Protein AF-0000000076073870 (afdb_homodimer)

pLDDT: mean 81.07, std 25.8, range [26.31, 98.75]

Foldseek 3Di:
DPPPPPPPPPPPCPDDPPPPPPVCPCPPPPPPPPQDDDDVCVVVVVLVVLLVVLCVVCVVVLVVQLVVVVVVVDDNVVSNVVSCVVCVVSSVVSSVVVVVVVVVVCVVCVPPDLSVQLVVQLSVCVVVPDDSVVSNVVSCVVCVVVVVVVVVVVVVVVVVVVVVVD/DDPDPPPPPPPPCPPCPVPPCPVCPCPPPPPPPDLDDDDVCVVVVVLVVLLVVLCVVCVVVLVVQLVVVVVVVDDSVVSNVVSCVVCVVSSVVSSVVVVVVVVVVCVVCVPPDLSVQLVVQLSVCVVVPDDSVVSNVVSCVVCVVVVVVVVVVVVVVVVVVVVVVD

Sequence (332 aa):
MCYRHINKWCPENDDLKKKREFEDEDIPSKKPRVNEIDIEGGEDMAFIKLAEFAREANADIWEEKVDKYMDGDMKEDHAMSKANRKLKDEDMDQFLSRYSSLIEYLLQLQNGKLHGKVMKMITELVNDGMDHEKAIKVAIRKYEPMLESFLDEAIDDETNIDGSESMCYRHINKWCPENDDLKKKREFEDEDIPSKKPRVNEIDIEGGEDMAFIKLAEFAREANADIWEEKVDKYMDGDMKEDHAMSKANRKLKDEDMDQFLSRYSSLIEYLLQLQNGKLHGKVMKMITELVNDGMDHEKAIKVAIRKYEPMLESFLDEAIDDETNIDGSES

Nearest PDB structures (foldseek):
  4mu6-assembly1_A  TM=1.984E-01  e=9.865E+00  Legionella pneumophila subsp. pneumophila str. Philadelphia 1

Secondary structure (DSSP, 8-state):
---------------------------------TT----TTHHHHHHHHHHHHHHHHTHHHHHHHHHHHHHTT--HHHHHHHHHHHHHHHHHHHHHHHHHHHHHHHHHHTT-HHHHHHHHHHHHHHHTT--HHHHHHHHHHHTHHHHHHHHHHHHHHHHHHHHHT-/---------------------------------TT----TTHHHHHHHHHHHHHHHHTHHHHHHHHHHHHHTT--HHHHHHHHHHHHHHHHHHHHHHHHHHHHHHHHHHTT-HHHHHHHHHHHHHHHTT--HHHHHHHHHHHTHHHHHHHHHHHHHHHHHHHHHT-

Radius of gyration: 27.95 Å; Cα contacts (8 Å, |Δi|>4): 249; chains: 2; bounding box: 54×142×58 Å

Structure (mmCIF, N/CA/C/O backbone):
data_AF-0000000076073870-model_v1
#
loop_
_entity.id
_entity.type
_entity.pdbx_description
1 polymer 'Uncharacterized protein'
#
loop_
_atom_site.group_PDB
_atom_site.id
_atom_site.type_symbol
_atom_site.label_atom_id
_atom_site.label_alt_id
_atom_site.label_comp_id
_atom_site.label_asym_id
_atom_site.label_entity_id
_atom_site.label_seq_id
_atom_site.pdbx_PDB_ins_code
_atom_site.Cartn_x
_atom_site.Cartn_y
_atom_site.Cartn_z
_atom_site.occupancy
_atom_site.B_iso_or_equiv
_atom_site.auth_seq_id
_atom_site.auth_comp_id
_atom_site.auth_asym_id
_atom_site.auth_atom_id
_atom_site.pdbx_PDB_model_num
ATOM 1 N N . MET A 1 1 ? 21.547 73.75 3.984 1 26.33 1 MET A N 1
ATOM 2 C CA . MET A 1 1 ? 20.641 73.25 5.039 1 26.33 1 MET A CA 1
ATOM 3 C C . MET A 1 1 ? 20.297 71.812 4.848 1 26.33 1 MET A C 1
ATOM 5 O O . MET A 1 1 ? 19.875 71.375 3.76 1 26.33 1 MET A O 1
ATOM 9 N N . CYS A 1 2 ? 20.953 70.875 5.621 1 27.98 2 CYS A N 1
ATOM 10 C CA . CYS A 1 2 ? 21.109 69.375 5.742 1 27.98 2 CYS A CA 1
ATOM 11 C C . CYS A 1 2 ? 19.75 68.75 5.98 1 27.98 2 CYS A C 1
ATOM 13 O O . CYS A 1 2 ? 19.094 69 6.984 1 27.98 2 CYS A O 1
ATOM 15 N N . TYR A 1 3 ? 18.906 68.5 4.922 1 28.98 3 TYR A N 1
ATOM 16 C CA . TYR A 1 3 ? 17.594 67.875 4.914 1 28.98 3 TYR A CA 1
ATOM 17 C C . TYR A 1 3 ? 17.625 66.562 5.59 1 28.98 3 TYR A C 1
ATOM 19 O O . TYR A 1 3 ? 18.438 65.688 5.23 1 28.98 3 TYR A O 1
ATOM 27 N N . ARG A 1 4 ? 17.312 66.438 6.879 1 26.31 4 ARG A N 1
ATOM 28 C CA . ARG A 1 4 ? 17.219 65.375 7.844 1 26.31 4 ARG A CA 1
ATOM 29 C C . ARG A 1 4 ? 16.391 64.188 7.277 1 26.31 4 ARG A C 1
ATOM 31 O O . ARG A 1 4 ? 15.297 64.375 6.77 1 26.31 4 ARG A O 1
ATOM 38 N N . HIS A 1 5 ? 17.016 63.219 6.688 1 28.34 5 HIS A N 1
ATOM 39 C CA . HIS A 1 5 ? 16.656 61.875 6.223 1 28.34 5 HIS A CA 1
ATOM 40 C C . HIS A 1 5 ? 15.766 61.156 7.23 1 28.34 5 HIS A C 1
ATOM 42 O O . HIS A 1 5 ? 16.25 60.688 8.273 1 28.34 5 HIS A O 1
ATOM 48 N N . ILE A 1 6 ? 14.547 61.625 7.492 1 28.12 6 ILE A N 1
ATOM 49 C CA . ILE A 1 6 ? 13.656 61.094 8.5 1 28.12 6 ILE A CA 1
ATOM 50 C C . ILE A 1 6 ? 13.484 59.594 8.273 1 28.12 6 ILE A C 1
ATOM 52 O O . ILE A 1 6 ? 13.148 59.156 7.172 1 28.12 6 ILE A O 1
ATOM 56 N N . ASN A 1 7 ? 14.18 58.688 9.008 1 26.69 7 ASN A N 1
ATOM 57 C CA . ASN A 1 7 ? 14.18 57.25 9.195 1 26.69 7 ASN A CA 1
ATOM 58 C C . ASN A 1 7 ? 12.766 56.719 9.445 1 26.69 7 ASN A C 1
ATOM 60 O O . ASN A 1 7 ? 12.211 56.906 10.531 1 26.69 7 ASN A O 1
ATOM 64 N N . LYS A 1 8 ? 11.734 56.969 8.625 1 27.06 8 LYS A N 1
ATOM 65 C CA . LYS A 1 8 ? 10.383 56.5 8.914 1 27.06 8 LYS A CA 1
ATOM 66 C C . LYS A 1 8 ? 10.359 55.031 9.219 1 27.06 8 LYS A C 1
ATOM 68 O O . LYS A 1 8 ? 10.867 54.219 8.43 1 27.06 8 LYS A O 1
ATOM 73 N N . TRP A 1 9 ? 10.273 54.562 10.477 1 26.7 9 TRP A N 1
ATOM 74 C CA . TRP A 1 9 ? 10.047 53.312 11.164 1 26.7 9 TRP A CA 1
ATOM 75 C C . TRP A 1 9 ? 8.883 52.531 10.539 1 26.7 9 TRP A C 1
ATOM 77 O O . TRP A 1 9 ? 7.738 53 10.586 1 26.7 9 TRP A O 1
ATOM 87 N N . CYS A 1 10 ? 8.961 52.125 9.359 1 29.69 10 CYS A N 1
ATOM 88 C CA . CYS A 1 10 ? 7.918 51.281 8.789 1 29.69 10 CYS A CA 1
ATOM 89 C C . CYS A 1 10 ? 7.535 50.156 9.75 1 29.69 10 CYS A C 1
ATOM 91 O O . CYS A 1 10 ? 8.375 49.312 10.117 1 29.69 10 CYS A O 1
ATOM 93 N N . PRO A 1 11 ? 6.562 50.406 10.625 1 28.94 11 PRO A N 1
ATOM 94 C CA . PRO A 1 11 ? 6.105 49.344 11.547 1 28.94 11 PRO A CA 1
ATOM 95 C C . PRO A 1 11 ? 5.832 48.031 10.844 1 28.94 11 PRO A C 1
ATOM 97 O O . PRO A 1 11 ? 5.406 48 9.68 1 28.94 11 PRO A O 1
ATOM 100 N N . GLU A 1 12 ? 6.684 47.031 10.945 1 30.38 12 GLU A N 1
ATOM 101 C CA . GLU A 1 12 ? 6.57 45.625 10.594 1 30.38 12 GLU A CA 1
ATOM 102 C C . GLU A 1 12 ? 5.207 45.062 11 1 30.38 12 GLU A C 1
ATOM 104 O O . GLU A 1 12 ? 4.805 45.156 12.156 1 30.38 12 GLU A O 1
ATOM 109 N N . ASN A 1 13 ? 4.105 45.219 10.219 1 29 13 ASN A N 1
ATOM 110 C CA . ASN A 1 13 ? 2.822 44.562 10.406 1 29 13 ASN A CA 1
ATOM 111 C C . ASN A 1 13 ? 3.004 43.094 10.734 1 29 13 ASN A C 1
ATOM 113 O O . ASN A 1 13 ? 3.406 42.312 9.875 1 29 13 ASN A O 1
ATOM 117 N N . ASP A 1 14 ? 3.447 42.688 11.859 1 28.73 14 ASP A N 1
ATOM 118 C CA . ASP A 1 14 ? 3.494 41.375 12.492 1 28.73 14 ASP A CA 1
ATOM 119 C C . ASP A 1 14 ? 2.146 40.688 12.383 1 28.73 14 ASP A C 1
ATOM 121 O O . ASP A 1 14 ? 1.559 40.281 13.391 1 28.73 14 ASP A O 1
ATOM 125 N N . ASP A 1 15 ? 1.188 41.219 11.68 1 27.36 15 ASP A N 1
ATOM 126 C CA . ASP A 1 15 ? -0.16 40.719 11.93 1 27.36 15 ASP A CA 1
ATOM 127 C C . ASP A 1 15 ? -0.174 39.188 11.992 1 27.36 15 ASP A C 1
ATOM 129 O O . ASP A 1 15 ? 0.881 38.562 12.078 1 27.36 15 ASP A O 1
ATOM 133 N N . LEU A 1 16 ? -1.267 38.469 11.188 1 30.67 16 LEU A N 1
ATOM 134 C CA . LEU A 1 16 ? -2.285 37.438 11.438 1 30.67 16 LEU A CA 1
ATOM 135 C C . LEU A 1 16 ? -1.715 36.031 11.258 1 30.67 16 LEU A C 1
ATOM 137 O O . LEU A 1 16 ? -1.766 35.469 10.164 1 30.67 16 LEU A O 1
ATOM 141 N N . LYS A 1 17 ? -0.522 35.875 11.453 1 30.09 17 LYS A N 1
ATOM 142 C CA . LYS A 1 17 ? -0.343 34.406 11.547 1 30.09 17 LYS A CA 1
ATOM 143 C C . LYS A 1 17 ? -1.313 33.812 12.555 1 30.09 17 LYS A C 1
ATOM 145 O O . LYS A 1 17 ? -1.025 33.75 13.75 1 30.09 17 LYS A O 1
ATOM 150 N N . LYS A 1 18 ? -2.564 33.938 12.414 1 34.38 18 LYS A N 1
ATOM 151 C CA . LYS A 1 18 ? -3.453 33.094 13.234 1 34.38 18 LYS A CA 1
ATOM 152 C C . LYS A 1 18 ? -3.053 31.625 13.172 1 34.38 18 LYS A C 1
ATOM 154 O O . LYS A 1 18 ? -3.08 31.016 12.102 1 34.38 18 LYS A O 1
ATOM 159 N N . LYS A 1 19 ? -2.23 31.266 14.039 1 33.53 19 LYS A N 1
ATOM 160 C CA . LYS A 1 19 ? -2.078 29.859 14.383 1 33.53 19 LYS A CA 1
ATOM 161 C C . LYS A 1 19 ? -3.434 29.156 14.461 1 33.53 19 LYS A C 1
ATOM 163 O O . LYS A 1 19 ? -4.301 29.562 15.242 1 33.53 19 LYS A O 1
ATOM 168 N N . ARG A 1 20 ? -4.02 28.703 13.492 1 33.56 20 ARG A N 1
ATOM 169 C CA . ARG A 1 20 ? -5.121 27.75 13.586 1 33.56 20 ARG A CA 1
ATOM 170 C C . ARG A 1 20 ? -4.883 26.75 14.719 1 33.56 20 ARG A C 1
ATOM 172 O O . ARG A 1 20 ? -4.027 25.875 14.617 1 33.56 20 ARG A O 1
ATOM 179 N N . GLU A 1 21 ? -4.84 27.25 15.961 1 33.22 21 GLU A N 1
ATOM 180 C CA . GLU A 1 21 ? -5.109 26.281 17.016 1 33.22 21 GLU A CA 1
ATOM 181 C C . GLU A 1 21 ? -6.262 25.359 16.641 1 33.22 21 GLU A C 1
ATOM 183 O O . GLU A 1 21 ? -7.418 25.781 16.594 1 33.22 21 GLU A O 1
ATOM 188 N N . PHE A 1 22 ? -6.184 24.578 15.648 1 36.53 22 PHE A N 1
ATOM 189 C CA . PHE A 1 22 ? -7.102 23.438 15.695 1 36.53 22 PHE A CA 1
ATOM 190 C C . PHE A 1 22 ? -7.379 23.016 17.125 1 36.53 22 PHE A C 1
ATOM 192 O O . PHE A 1 22 ? -6.449 22.703 17.875 1 36.53 22 PHE A O 1
ATOM 199 N N . GLU A 1 23 ? -8.109 23.766 17.859 1 35.25 23 GLU A N 1
ATOM 200 C CA . GLU A 1 23 ? -8.594 23.172 19.109 1 35.25 23 GLU A CA 1
ATOM 201 C C . GLU A 1 23 ? -8.625 21.656 19 1 35.25 23 GLU A C 1
ATOM 203 O O . GLU A 1 23 ? -9.344 21.094 18.172 1 35.25 23 GLU A O 1
ATOM 208 N N . ASP A 1 24 ? -7.531 20.969 19.125 1 38.97 24 ASP A N 1
ATOM 209 C CA . ASP A 1 24 ? -7.461 19.562 19.484 1 38.97 24 ASP A CA 1
ATOM 210 C C . ASP A 1 24 ? -8.617 19.172 20.406 1 38.97 24 ASP A C 1
ATOM 212 O O . ASP A 1 24 ? -8.562 19.406 21.609 1 38.97 24 ASP A O 1
ATOM 216 N N . GLU A 1 25 ? -9.805 19.609 20.156 1 37.75 25 GLU A N 1
ATOM 217 C CA . GLU A 1 25 ? -10.648 18.766 21 1 37.75 25 GLU A CA 1
ATOM 218 C C . GLU A 1 25 ? -10 17.422 21.266 1 37.75 25 GLU A C 1
ATOM 220 O O . GLU A 1 25 ? -9.523 16.75 20.328 1 37.75 25 GLU A O 1
ATOM 225 N N . ASP A 1 26 ? -9.359 17.219 22.359 1 37.03 26 ASP A N 1
ATOM 226 C CA . ASP A 1 26 ? -8.836 15.961 22.891 1 37.03 26 ASP A CA 1
ATOM 227 C C . ASP A 1 26 ? -9.617 14.773 22.344 1 37.03 26 ASP A C 1
ATOM 229 O O . ASP A 1 26 ? -10.68 14.422 22.875 1 37.03 26 ASP A O 1
ATOM 233 N N . ILE A 1 27 ? -9.953 14.734 21.188 1 39.5 27 ILE A N 1
ATOM 234 C CA . ILE A 1 27 ? -10.344 13.359 20.922 1 39.5 27 ILE A CA 1
ATOM 235 C C . ILE A 1 27 ? -9.391 12.398 21.625 1 39.5 27 ILE A C 1
ATOM 237 O O . ILE A 1 27 ? -8.18 12.422 21.375 1 39.5 27 ILE A O 1
ATOM 241 N N . PRO A 1 28 ? -9.742 12.047 22.797 1 40.31 28 PRO A N 1
ATOM 242 C CA . PRO A 1 28 ? -8.852 11.133 23.516 1 40.31 28 PRO A CA 1
ATOM 243 C C . PRO A 1 28 ? -8.125 10.164 22.578 1 40.31 28 PRO A C 1
ATOM 245 O O . PRO A 1 28 ? -8.711 9.664 21.609 1 40.31 28 PRO A O 1
ATOM 248 N N . SER A 1 29 ? -6.879 10.438 22.281 1 41.94 29 SER A N 1
ATOM 249 C CA . SER A 1 29 ? -6.188 9.273 21.75 1 41.94 29 SER A CA 1
ATOM 250 C C . SER A 1 29 ? -6.766 7.98 22.312 1 41.94 29 SER A C 1
ATOM 252 O O . SER A 1 29 ? -6.98 7.867 23.516 1 41.94 29 SER A O 1
ATOM 254 N N . LYS A 1 30 ? -7.625 7.359 21.625 1 46.16 30 LYS A N 1
ATOM 255 C CA . LYS A 1 30 ? -8.109 6.105 22.203 1 46.16 30 LYS A CA 1
ATOM 256 C C . LYS A 1 30 ? -7 5.379 22.953 1 46.16 30 LYS A C 1
ATOM 258 O O . LYS A 1 30 ? -5.918 5.148 22.422 1 46.16 30 LYS A O 1
ATOM 263 N N . LYS A 1 31 ? -6.973 5.535 24.281 1 50.5 31 LYS A N 1
ATOM 264 C CA . LYS A 1 31 ? -6.094 4.648 25.047 1 50.5 31 LYS A CA 1
ATOM 265 C C . LYS A 1 31 ? -6.078 3.246 24.438 1 50.5 31 LYS A C 1
ATOM 267 O O . LYS A 1 31 ? -7.133 2.693 24.109 1 50.5 31 LYS A O 1
ATOM 272 N N . PRO A 1 32 ? -4.879 2.955 23.906 1 51.5 32 PRO A N 1
ATOM 273 C CA . PRO A 1 32 ? -4.84 1.592 23.375 1 51.5 32 PRO A CA 1
ATOM 274 C C . PRO A 1 32 ? -5.559 0.586 24.266 1 51.5 32 PRO A C 1
ATOM 276 O O . PRO A 1 32 ? -5.445 0.654 25.5 1 51.5 32 PRO A O 1
ATOM 279 N N . ARG A 1 33 ? -6.738 0.102 23.797 1 51.25 33 ARG A N 1
ATOM 280 C CA . ARG A 1 33 ? -7.305 -1.021 24.531 1 51.25 33 ARG A CA 1
ATOM 281 C C . ARG A 1 33 ? -6.227 -2.027 24.922 1 51.25 33 ARG A C 1
ATOM 283 O O . ARG A 1 33 ? -5.195 -2.123 24.25 1 51.25 33 ARG A O 1
ATOM 290 N N . VAL A 1 34 ? -6.473 -2.631 25.984 1 53.34 34 VAL A N 1
ATOM 291 C CA . VAL A 1 34 ? -5.66 -3.729 26.5 1 53.34 34 VAL A CA 1
ATOM 292 C C . VAL A 1 34 ? -5.48 -4.789 25.406 1 53.34 34 VAL A C 1
ATOM 294 O O . VAL A 1 34 ? -6.461 -5.297 24.859 1 53.34 34 VAL A O 1
ATOM 297 N N . ASN A 1 35 ? -4.406 -4.594 24.422 1 67.81 35 ASN A N 1
ATOM 298 C CA . ASN A 1 35 ? -3.967 -5.637 23.5 1 67.81 35 ASN A CA 1
ATOM 299 C C . ASN A 1 35 ? -3.775 -5.09 22.094 1 67.81 35 ASN A C 1
ATOM 301 O O . ASN A 1 35 ? -3.654 -5.855 21.141 1 67.81 35 ASN A O 1
ATOM 305 N N . GLU A 1 36 ? -3.852 -3.766 22.172 1 83.06 36 GLU A N 1
ATOM 306 C CA . GLU A 1 36 ? -3.598 -3.174 20.875 1 83.06 36 GLU A CA 1
ATOM 307 C C . GLU A 1 36 ? -2.137 -2.754 20.734 1 83.06 36 GLU A C 1
ATOM 309 O O . GLU A 1 36 ? -1.503 -2.354 21.703 1 83.06 36 GLU A O 1
ATOM 314 N N . ILE A 1 37 ? -1.569 -3.014 19.625 1 90.31 37 ILE A N 1
ATOM 315 C CA . ILE A 1 37 ? -0.189 -2.652 19.312 1 90.31 37 ILE A CA 1
ATOM 316 C C . ILE A 1 37 ? -0.089 -1.145 19.094 1 90.31 37 ILE A C 1
ATOM 318 O O . ILE A 1 37 ? -0.83 -0.582 18.281 1 90.31 37 ILE A O 1
ATOM 322 N N . ASP A 1 38 ? 0.688 -0.528 19.969 1 90.06 38 ASP A N 1
ATOM 323 C CA . ASP A 1 38 ? 0.897 0.909 19.828 1 90.06 38 ASP A CA 1
ATOM 324 C C . ASP A 1 38 ? 2.328 1.212 19.375 1 90.06 38 ASP A C 1
ATOM 326 O O . ASP A 1 38 ? 3.283 0.875 20.078 1 90.06 38 ASP A O 1
ATOM 330 N N . ILE A 1 39 ? 2.418 1.802 18.234 1 92.81 39 ILE A N 1
ATOM 331 C CA . ILE A 1 39 ? 3.719 2.223 17.719 1 92.81 39 ILE A CA 1
ATOM 332 C C . ILE A 1 39 ? 3.883 3.729 17.906 1 92.81 39 ILE A C 1
ATOM 334 O O . ILE A 1 39 ? 3.176 4.52 17.281 1 92.81 39 ILE A O 1
ATOM 338 N N . GLU A 1 40 ? 4.824 4.047 18.766 1 92.81 40 GLU A N 1
ATOM 339 C CA . GLU A 1 40 ? 5.066 5.465 19.031 1 92.81 40 GLU A CA 1
ATOM 340 C C . GLU A 1 40 ? 5.402 6.211 17.734 1 92.81 40 GLU A C 1
ATOM 342 O O . GLU A 1 40 ? 6.301 5.805 17 1 92.81 40 GLU A O 1
ATOM 347 N N . GLY A 1 41 ? 4.641 7.242 17.469 1 95.19 41 GLY A N 1
ATOM 348 C CA . GLY A 1 41 ? 4.867 8.031 16.266 1 95.19 41 GLY A CA 1
ATOM 349 C C . GLY A 1 41 ? 4.48 7.309 14.992 1 95.19 41 GLY A C 1
ATOM 350 O O . GLY A 1 41 ? 4.91 7.688 13.898 1 95.19 41 GLY A O 1
ATOM 351 N N . GLY A 1 42 ? 3.725 6.238 15.203 1 96.69 42 GLY A N 1
ATOM 352 C CA . GLY A 1 42 ? 3.371 5.391 14.07 1 96.69 42 GLY A CA 1
ATOM 353 C C . GLY A 1 42 ? 2.645 6.137 12.969 1 96.69 42 GLY A C 1
ATOM 354 O O . GLY A 1 42 ? 2.992 6.008 11.797 1 96.69 42 GLY A O 1
ATOM 355 N N . GLU A 1 43 ? 1.741 6.957 13.312 1 97.56 43 GLU A N 1
ATOM 356 C CA . GLU A 1 43 ? 0.954 7.691 12.328 1 97.56 43 GLU A CA 1
ATOM 357 C C . GLU A 1 43 ? 1.838 8.617 11.492 1 97.56 43 GLU A C 1
ATOM 359 O O . GLU A 1 43 ? 1.745 8.625 10.258 1 97.56 43 GLU A O 1
ATOM 364 N N . ASP A 1 44 ? 2.734 9.336 12.188 1 96.31 44 ASP A N 1
ATOM 365 C CA . ASP A 1 44 ? 3.646 10.234 11.484 1 96.31 44 ASP A CA 1
ATOM 366 C C . ASP A 1 44 ? 4.547 9.461 10.523 1 96.31 44 ASP A C 1
ATOM 368 O O . ASP A 1 44 ? 4.758 9.875 9.383 1 96.31 44 ASP A O 1
ATOM 372 N N . MET A 1 45 ? 5.059 8.328 11.016 1 95.88 45 MET A N 1
ATOM 373 C CA . MET A 1 45 ? 5.93 7.492 10.188 1 95.88 45 MET A CA 1
ATOM 374 C C . MET A 1 45 ? 5.203 7.031 8.93 1 95.88 45 MET A C 1
ATOM 376 O O . MET A 1 45 ? 5.766 7.07 7.836 1 95.88 45 MET A O 1
ATOM 380 N N . ALA A 1 46 ? 3.959 6.645 9.094 1 97.94 46 ALA A N 1
ATOM 381 C CA . ALA A 1 46 ? 3.166 6.16 7.965 1 97.94 46 ALA A CA 1
ATOM 382 C C . ALA A 1 46 ? 2.924 7.27 6.945 1 97.94 46 ALA A C 1
ATOM 384 O O . ALA A 1 46 ? 3.152 7.086 5.75 1 97.94 46 ALA A O 1
ATOM 385 N N . PHE A 1 47 ? 2.518 8.445 7.41 1 98.25 47 PHE A N 1
ATOM 386 C CA . PHE A 1 47 ? 2.18 9.531 6.5 1 98.25 47 PHE A CA 1
ATOM 387 C C . PHE A 1 47 ? 3.434 10.094 5.836 1 98.25 47 PHE A C 1
ATOM 389 O O . PHE A 1 47 ? 3.408 10.461 4.66 1 98.25 47 PHE A O 1
ATOM 396 N N . ILE A 1 48 ? 4.52 10.156 6.531 1 96.56 48 ILE A N 1
ATOM 397 C CA . ILE A 1 48 ? 5.77 10.633 5.949 1 96.56 48 ILE A CA 1
ATOM 398 C C . ILE A 1 48 ? 6.219 9.672 4.848 1 96.56 48 ILE A C 1
ATOM 400 O O . ILE A 1 48 ? 6.629 10.109 3.766 1 96.56 48 ILE A O 1
ATOM 404 N N . LYS A 1 49 ? 6.141 8.414 5.125 1 96.81 49 LYS A N 1
ATOM 405 C CA . LYS A 1 49 ? 6.516 7.418 4.125 1 96.81 49 LYS A CA 1
ATOM 406 C C . LYS A 1 49 ? 5.629 7.527 2.885 1 96.81 49 LYS A C 1
ATOM 408 O O . LYS A 1 49 ? 6.117 7.438 1.757 1 96.81 49 LYS A O 1
ATOM 413 N N . LEU A 1 50 ? 4.312 7.691 3.086 1 97.94 50 LEU A N 1
ATOM 414 C CA . LEU A 1 50 ? 3.393 7.875 1.97 1 97.94 50 LEU A CA 1
ATOM 415 C C . LEU A 1 50 ? 3.748 9.125 1.175 1 97.94 50 LEU A C 1
ATOM 417 O O . LEU A 1 50 ? 3.678 9.125 -0.056 1 97.94 50 LEU A O 1
ATOM 421 N N . ALA A 1 51 ? 4.141 10.141 1.871 1 97.38 51 ALA A N 1
ATOM 422 C CA . ALA A 1 51 ? 4.539 11.391 1.223 1 97.38 51 ALA A CA 1
ATOM 423 C C . ALA A 1 51 ? 5.816 11.203 0.407 1 97.38 51 ALA A C 1
ATOM 425 O O . ALA A 1 51 ? 5.93 11.719 -0.706 1 97.38 51 ALA A O 1
ATOM 426 N N . GLU A 1 52 ? 6.742 10.5 0.956 1 96.62 52 GLU A N 1
ATOM 427 C CA . GLU A 1 52 ? 7.984 10.203 0.245 1 96.62 52 GLU A CA 1
ATOM 428 C C . GLU A 1 52 ? 7.715 9.438 -1.045 1 96.62 52 GLU A C 1
ATOM 430 O O . GLU A 1 52 ? 8.273 9.758 -2.096 1 96.62 52 GLU A O 1
ATOM 435 N N . PHE A 1 53 ? 6.828 8.477 -0.951 1 96.56 53 PHE A N 1
ATOM 436 C CA . PHE A 1 53 ? 6.48 7.699 -2.135 1 96.56 53 PHE A CA 1
ATOM 437 C C . PHE A 1 53 ? 5.781 8.57 -3.17 1 96.56 53 PHE A C 1
ATOM 439 O O . PHE A 1 53 ? 5.949 8.375 -4.375 1 96.56 53 PHE A O 1
ATOM 446 N N . ALA A 1 54 ? 4.984 9.453 -2.709 1 97.44 54 ALA A N 1
ATOM 447 C CA . ALA A 1 54 ? 4.289 10.375 -3.605 1 97.44 54 ALA A CA 1
ATOM 448 C C . ALA A 1 54 ? 5.281 11.227 -4.395 1 97.44 54 ALA A C 1
ATOM 450 O O . ALA A 1 54 ? 5.137 11.391 -5.605 1 97.44 54 ALA A O 1
ATOM 451 N N . ARG A 1 55 ? 6.285 11.656 -3.748 1 96.31 55 ARG A N 1
ATOM 452 C CA . ARG A 1 55 ? 7.312 12.469 -4.398 1 96.31 55 ARG A CA 1
ATOM 453 C C . ARG A 1 55 ? 8.141 11.625 -5.363 1 96.31 55 ARG A C 1
ATOM 455 O O . ARG A 1 55 ? 8.5 12.086 -6.445 1 96.31 55 ARG A O 1
ATOM 462 N N . GLU A 1 56 ? 8.438 10.438 -4.922 1 96.12 56 GLU A N 1
ATOM 463 C CA . GLU A 1 56 ? 9.195 9.523 -5.77 1 96.12 56 GLU A CA 1
ATOM 464 C C . GLU A 1 56 ? 8.477 9.273 -7.094 1 96.12 56 GLU A C 1
ATOM 466 O O . GLU A 1 56 ? 9.117 9.102 -8.133 1 96.12 56 GLU A O 1
ATOM 471 N N . ALA A 1 57 ? 7.199 9.242 -7.051 1 96.5 57 ALA A N 1
ATOM 472 C CA . ALA A 1 57 ? 6.406 9 -8.25 1 96.5 57 ALA A CA 1
ATOM 473 C C . ALA A 1 57 ? 6.59 10.117 -9.266 1 96.5 57 ALA A C 1
ATOM 475 O O . ALA A 1 57 ? 6.387 9.914 -10.469 1 96.5 57 ALA A O 1
ATOM 476 N N . ASN A 1 58 ? 6.938 11.281 -8.812 1 97.06 58 ASN A N 1
ATOM 477 C CA . ASN A 1 58 ? 7.105 12.438 -9.68 1 97.06 58 ASN A CA 1
ATOM 478 C C . ASN A 1 58 ? 8.578 12.836 -9.812 1 97.06 58 ASN A C 1
ATOM 480 O O . ASN A 1 58 ? 8.883 13.945 -10.242 1 97.06 58 ASN A O 1
ATOM 484 N N . ALA A 1 59 ? 9.469 11.953 -9.414 1 96.25 59 ALA A N 1
ATOM 485 C CA . ALA A 1 59 ? 10.891 12.258 -9.305 1 96.25 59 ALA A CA 1
ATOM 486 C C . ALA A 1 59 ? 11.469 12.656 -10.664 1 96.25 59 ALA A C 1
ATOM 488 O O . ALA A 1 59 ? 12.266 13.594 -10.75 1 96.25 59 ALA A O 1
ATOM 489 N N . ASP A 1 60 ? 11.062 11.914 -11.742 1 96.81 60 ASP A N 1
ATOM 490 C CA . ASP A 1 60 ? 11.602 12.203 -13.07 1 96.81 60 ASP A CA 1
ATOM 491 C C . ASP A 1 60 ? 11.227 13.609 -13.516 1 96.81 60 ASP A C 1
ATOM 493 O O . ASP A 1 60 ? 12.07 14.352 -14.023 1 96.81 60 ASP A O 1
ATOM 497 N N . ILE A 1 61 ? 9.992 13.922 -13.367 1 97.56 61 ILE A N 1
ATOM 498 C CA . ILE A 1 61 ? 9.516 15.25 -13.75 1 97.56 61 ILE A CA 1
ATOM 499 C C . ILE A 1 61 ? 10.219 16.312 -12.914 1 97.56 61 ILE A C 1
ATOM 501 O O . ILE A 1 61 ? 10.602 17.359 -13.438 1 97.56 61 ILE A O 1
ATOM 505 N N . TRP A 1 62 ? 10.398 16.078 -11.641 1 96.81 62 TRP A N 1
ATOM 506 C CA . TRP A 1 62 ? 11.078 17 -10.734 1 96.81 62 TRP A CA 1
ATOM 507 C C . TRP A 1 62 ? 12.516 17.234 -11.172 1 96.81 62 TRP A C 1
ATOM 509 O O . TRP A 1 62 ? 12.969 18.391 -11.242 1 96.81 62 TRP A O 1
ATOM 519 N N . GLU A 1 63 ? 13.242 16.188 -11.492 1 96.56 63 GLU A N 1
ATOM 520 C CA . GLU A 1 63 ? 14.633 16.281 -11.945 1 96.56 63 GLU A CA 1
ATOM 521 C C . GLU A 1 63 ? 14.742 17.094 -13.234 1 96.56 63 GLU A C 1
ATOM 523 O O . GLU A 1 63 ? 15.648 17.906 -13.383 1 96.56 63 GLU A O 1
ATOM 528 N N . GLU A 1 64 ? 13.859 16.812 -14.148 1 97.44 64 GLU A N 1
ATOM 529 C CA . GLU A 1 64 ? 13.844 17.547 -15.406 1 97.44 64 GLU A CA 1
ATOM 530 C C . GLU A 1 64 ? 13.664 19.047 -15.156 1 97.44 64 GLU A C 1
ATOM 532 O O . GLU A 1 64 ? 14.328 19.875 -15.797 1 97.44 64 GLU A O 1
ATOM 537 N N . LYS A 1 65 ? 12.797 19.359 -14.266 1 97 65 LYS A N 1
ATOM 538 C CA . LYS A 1 65 ? 12.547 20.766 -13.945 1 97 65 LYS A CA 1
ATOM 539 C C . LYS A 1 65 ? 13.766 21.406 -13.281 1 97 65 LYS A C 1
ATOM 541 O O . LYS A 1 65 ? 14.109 22.547 -13.57 1 97 65 LYS A O 1
ATOM 546 N N . VAL A 1 66 ? 14.344 20.688 -12.367 1 96 66 VAL A N 1
ATOM 547 C CA . VAL A 1 66 ? 15.547 21.188 -11.703 1 96 66 VAL A CA 1
ATOM 548 C C . VAL A 1 66 ? 16.625 21.484 -12.734 1 96 66 VAL A C 1
ATOM 550 O O . VAL A 1 66 ? 17.234 22.562 -12.734 1 96 66 VAL A O 1
ATOM 553 N N . ASP A 1 67 ? 16.875 20.547 -13.609 1 96.94 67 ASP A N 1
ATOM 554 C CA . ASP A 1 67 ? 17.875 20.688 -14.664 1 96.94 67 ASP A CA 1
ATOM 555 C C . ASP A 1 67 ? 17.578 21.906 -15.539 1 96.94 67 ASP A C 1
ATOM 557 O O . ASP A 1 67 ? 18.469 22.688 -15.852 1 96.94 67 ASP A O 1
ATOM 561 N N . LYS A 1 68 ? 16.344 21.969 -15.953 1 97.31 68 LYS A N 1
ATOM 562 C CA . LYS A 1 68 ? 15.93 23.078 -16.797 1 97.31 68 LYS A CA 1
ATOM 563 C C . LYS A 1 68 ? 16.219 24.422 -16.109 1 97.31 68 LYS A C 1
ATOM 565 O O . LYS A 1 68 ? 16.688 25.359 -16.766 1 97.31 68 LYS A O 1
ATOM 570 N N . TYR A 1 69 ? 15.953 24.562 -14.828 1 96.19 69 TYR A N 1
ATOM 571 C CA . TYR A 1 69 ? 16.172 25.797 -14.086 1 96.19 69 TYR A CA 1
ATOM 572 C C . TYR A 1 69 ? 17.656 26.078 -13.898 1 96.19 69 TYR A C 1
ATOM 574 O O . TYR A 1 69 ? 18.094 27.219 -13.977 1 96.19 69 TYR A O 1
ATOM 582 N N . MET A 1 70 ? 18.391 25.094 -13.734 1 96.25 70 MET A N 1
ATOM 583 C CA . MET A 1 70 ? 19.828 25.234 -13.578 1 96.25 70 MET A CA 1
ATOM 584 C C . MET A 1 70 ? 20.484 25.641 -14.898 1 96.25 70 MET A C 1
ATOM 586 O O . MET A 1 70 ? 21.422 26.438 -14.906 1 96.25 70 MET A O 1
ATOM 590 N N . ASP A 1 71 ? 20 25.172 -15.914 1 94.25 71 ASP A N 1
ATOM 591 C CA . ASP A 1 71 ? 20.484 25.547 -17.25 1 94.25 71 ASP A CA 1
ATOM 592 C C . ASP A 1 71 ? 20.219 27.031 -17.516 1 94.25 71 ASP A C 1
ATOM 594 O O . ASP A 1 71 ? 20.891 27.641 -18.344 1 94.25 71 ASP A O 1
ATOM 598 N N . GLY A 1 72 ? 19.25 27.547 -16.844 1 93.56 72 GLY A N 1
ATOM 599 C CA . GLY A 1 72 ? 18.922 28.969 -16.953 1 93.56 72 GLY A CA 1
ATOM 600 C C . GLY A 1 72 ? 19.656 29.812 -15.938 1 93.56 72 GLY A C 1
ATOM 601 O O . GLY A 1 72 ? 19.156 30.875 -15.539 1 93.56 72 GLY A O 1
ATOM 602 N N . ASP A 1 73 ? 20.703 29.328 -15.203 1 92.44 73 ASP A N 1
ATOM 603 C CA . ASP A 1 73 ? 21.641 30.016 -14.312 1 92.44 73 ASP A CA 1
ATOM 604 C C . ASP A 1 73 ? 21.062 30.141 -12.906 1 92.44 73 ASP A C 1
ATOM 606 O O . ASP A 1 73 ? 21.375 31.094 -12.18 1 92.44 73 ASP A O 1
ATOM 610 N N . MET A 1 74 ? 20.125 29.312 -12.609 1 94.12 74 MET A N 1
ATOM 611 C CA . MET A 1 74 ? 19.609 29.297 -11.242 1 94.12 74 MET A CA 1
ATOM 612 C C . MET A 1 74 ? 20.484 28.422 -10.344 1 94.12 74 MET A C 1
ATOM 614 O O . MET A 1 74 ? 20.938 27.359 -10.766 1 94.12 74 MET A O 1
ATOM 618 N N . LYS A 1 75 ? 20.75 28.969 -9.148 1 95 75 LYS A N 1
ATOM 619 C CA . LYS A 1 75 ? 21.5 28.156 -8.18 1 95 75 LYS A CA 1
ATOM 620 C C . LYS A 1 75 ? 20.734 26.891 -7.816 1 95 75 LYS A C 1
ATOM 622 O O . LYS A 1 75 ? 19.5 26.875 -7.828 1 95 75 LYS A O 1
ATOM 627 N N . GLU A 1 76 ? 21.375 25.828 -7.473 1 92.44 76 GLU A N 1
ATOM 628 C CA . GLU A 1 76 ? 20.797 24.5 -7.234 1 92.44 76 GLU A CA 1
ATOM 629 C C . GLU A 1 76 ? 19.703 24.562 -6.18 1 92.44 76 GLU A C 1
ATOM 631 O O . GLU A 1 76 ? 18.594 24.047 -6.391 1 92.44 76 GLU A O 1
ATOM 636 N N . ASP A 1 77 ? 19.984 25.234 -5.078 1 91.06 77 ASP A N 1
ATOM 637 C CA . ASP A 1 77 ? 19.016 25.312 -3.979 1 91.06 77 ASP A CA 1
ATOM 638 C C . ASP A 1 77 ? 17.734 26.016 -4.414 1 91.06 77 ASP A C 1
ATOM 640 O O . ASP A 1 77 ? 16.641 25.609 -4.027 1 91.06 77 ASP A O 1
ATOM 644 N N . HIS A 1 78 ? 17.891 27.031 -5.211 1 94.69 78 HIS A N 1
ATOM 645 C CA . HIS A 1 78 ? 16.734 27.766 -5.711 1 94.69 78 HIS A CA 1
ATOM 646 C C . HIS A 1 78 ? 15.977 26.969 -6.762 1 94.69 78 HIS A C 1
ATOM 648 O O . HIS A 1 78 ? 14.75 27 -6.809 1 94.69 78 HIS A O 1
ATOM 654 N N . ALA A 1 79 ? 16.734 26.25 -7.637 1 95.81 79 ALA A N 1
ATOM 655 C CA . ALA A 1 79 ? 16.125 25.406 -8.664 1 95.81 79 ALA A CA 1
ATOM 656 C C . ALA A 1 79 ? 15.281 24.312 -8.031 1 95.81 79 ALA A C 1
ATOM 658 O O . ALA A 1 79 ? 14.148 24.078 -8.461 1 95.81 79 ALA A O 1
ATOM 659 N N . MET A 1 80 ? 15.781 23.688 -6.961 1 94.44 80 MET A N 1
ATOM 660 C CA . MET A 1 80 ? 15.07 22.625 -6.25 1 94.44 80 MET A CA 1
ATOM 661 C C . MET A 1 80 ? 13.812 23.172 -5.586 1 94.44 80 MET A C 1
ATOM 663 O O . MET A 1 80 ? 12.742 22.562 -5.68 1 94.44 80 MET A O 1
ATOM 667 N N . SER A 1 81 ? 13.961 24.297 -4.969 1 94.19 81 SER A N 1
ATOM 668 C CA . SER A 1 81 ? 12.828 24.906 -4.285 1 94.19 81 SER A CA 1
ATOM 669 C C . SER A 1 81 ? 11.719 25.266 -5.27 1 94.19 81 SER A C 1
ATOM 671 O O . SER A 1 81 ? 10.539 25.047 -4.984 1 94.19 81 SER A O 1
ATOM 673 N N . LYS A 1 82 ? 12.102 25.797 -6.41 1 95.19 82 LYS A N 1
ATOM 674 C CA . LYS A 1 82 ? 11.133 26.156 -7.434 1 95.19 82 LYS A CA 1
ATOM 675 C C . LYS A 1 82 ? 10.445 24.922 -8.008 1 95.19 82 LYS A C 1
ATOM 677 O O . LYS A 1 82 ? 9.234 24.922 -8.227 1 95.19 82 LYS A O 1
ATOM 682 N N . ALA A 1 83 ? 11.219 23.891 -8.25 1 96.56 83 ALA A N 1
ATOM 683 C CA . ALA A 1 83 ? 10.648 22.625 -8.742 1 96.56 83 ALA A CA 1
ATOM 684 C C . ALA A 1 83 ? 9.664 22.047 -7.734 1 96.56 83 ALA A C 1
ATOM 686 O O . ALA A 1 83 ? 8.586 21.578 -8.117 1 96.56 83 ALA A O 1
ATOM 687 N N . ASN A 1 84 ? 10.031 22.094 -6.449 1 95.62 84 ASN A N 1
ATOM 688 C CA . ASN A 1 84 ? 9.148 21.609 -5.391 1 95.62 84 ASN A CA 1
ATOM 689 C C . ASN A 1 84 ? 7.816 22.344 -5.383 1 95.62 84 ASN A C 1
ATOM 691 O O . ASN A 1 84 ? 6.758 21.734 -5.285 1 95.62 84 ASN A O 1
ATOM 695 N N . ARG A 1 85 ? 7.91 23.641 -5.52 1 95.12 85 ARG A N 1
ATOM 696 C CA . ARG A 1 85 ? 6.703 24.453 -5.52 1 95.12 85 ARG A CA 1
ATOM 697 C C . ARG A 1 85 ? 5.82 24.141 -6.719 1 95.12 85 ARG A C 1
ATOM 699 O O . ARG A 1 85 ? 4.598 24.047 -6.594 1 95.12 85 ARG A O 1
ATOM 706 N N . LYS A 1 86 ? 6.398 23.891 -7.84 1 96.31 86 LYS A N 1
ATOM 707 C CA . LYS A 1 86 ? 5.664 23.656 -9.086 1 96.31 86 LYS A CA 1
ATOM 708 C C . LYS A 1 86 ? 4.984 22.297 -9.07 1 96.31 86 LYS A C 1
ATOM 710 O O . LYS A 1 86 ? 3.963 22.094 -9.734 1 96.31 86 LYS A O 1
ATOM 715 N N . LEU A 1 87 ? 5.578 21.375 -8.359 1 97.12 87 LEU A N 1
ATOM 716 C CA . LEU A 1 87 ? 5.059 20.016 -8.398 1 97.12 87 LEU A CA 1
ATOM 717 C C . LEU A 1 87 ? 4.246 19.703 -7.148 1 97.12 87 LEU A C 1
ATOM 719 O O . LEU A 1 87 ? 3.791 18.578 -6.965 1 97.12 87 LEU A O 1
ATOM 723 N N . LYS A 1 88 ? 4.062 20.609 -6.32 1 96.31 88 LYS A N 1
ATOM 724 C CA . LYS A 1 88 ? 3.426 20.375 -5.031 1 96.31 88 LYS A CA 1
ATOM 725 C C . LYS A 1 88 ? 2.033 19.766 -5.207 1 96.31 88 LYS A C 1
ATOM 727 O O . LYS A 1 88 ? 1.66 18.828 -4.5 1 96.31 88 LYS A O 1
ATOM 732 N N . ASP A 1 89 ? 1.197 20.281 -6.168 1 96.44 89 ASP A N 1
ATOM 733 C CA . ASP A 1 89 ? -0.15 19.766 -6.406 1 96.44 89 ASP A CA 1
ATOM 734 C C . ASP A 1 89 ? -0.114 18.328 -6.895 1 96.44 89 ASP A C 1
ATOM 736 O O . ASP A 1 89 ? -0.921 17.5 -6.461 1 96.44 89 ASP A O 1
ATOM 740 N N . GLU A 1 90 ? 0.825 18.109 -7.816 1 97.38 90 GLU A N 1
ATOM 741 C CA . GLU A 1 90 ? 0.977 16.75 -8.328 1 97.38 90 GLU A CA 1
ATOM 742 C C . GLU A 1 90 ? 1.416 15.789 -7.227 1 97.38 90 GLU A C 1
ATOM 744 O O . GLU A 1 90 ? 0.934 14.656 -7.152 1 97.38 90 GLU A O 1
ATOM 749 N N . ASP A 1 91 ? 2.316 16.25 -6.391 1 97.5 91 ASP A N 1
ATOM 750 C CA . ASP A 1 91 ? 2.758 15.461 -5.25 1 97.5 91 ASP A CA 1
ATOM 751 C C . ASP A 1 91 ? 1.6 15.18 -4.297 1 97.5 91 ASP A C 1
ATOM 753 O O . ASP A 1 91 ? 1.457 14.062 -3.793 1 97.5 91 ASP A O 1
ATOM 757 N N . MET A 1 92 ? 0.825 16.172 -4.02 1 97.88 92 MET A N 1
ATOM 758 C CA . MET A 1 92 ? -0.319 16.016 -3.123 1 97.88 92 MET A CA 1
ATOM 759 C C . MET A 1 92 ? -1.331 15.031 -3.693 1 97.88 92 MET A C 1
ATOM 761 O O . MET A 1 92 ? -1.879 14.203 -2.963 1 97.88 92 MET A O 1
ATOM 765 N N . ASP A 1 93 ? -1.57 15.094 -5 1 97.75 93 ASP A N 1
ATOM 766 C CA . ASP A 1 93 ? -2.49 14.164 -5.652 1 97.75 93 ASP A CA 1
ATOM 767 C C . ASP A 1 93 ? -2.021 12.727 -5.484 1 97.75 93 ASP A C 1
ATOM 769 O O . ASP A 1 93 ? -2.824 11.836 -5.199 1 97.75 93 ASP A O 1
ATOM 773 N N . GLN A 1 94 ? -0.706 12.578 -5.684 1 98.12 94 GLN A N 1
ATOM 774 C CA . GLN A 1 94 ? -0.136 11.242 -5.496 1 98.12 94 GLN A CA 1
ATOM 775 C C . GLN A 1 94 ? -0.283 10.781 -4.047 1 98.12 94 GLN A C 1
ATOM 777 O O . GLN A 1 94 ? -0.613 9.625 -3.791 1 98.12 94 GLN A O 1
ATOM 782 N N . PHE A 1 95 ? -0.031 11.656 -3.139 1 98.56 95 PHE A N 1
ATOM 783 C CA . PHE A 1 95 ? -0.115 11.375 -1.712 1 98.56 95 PHE A CA 1
ATOM 784 C C . PHE A 1 95 ? -1.532 10.969 -1.322 1 98.56 95 PHE A C 1
ATOM 786 O O . PHE A 1 95 ? -1.738 9.938 -0.69 1 98.56 95 PHE A O 1
ATOM 793 N N . LEU A 1 96 ? -2.523 11.719 -1.692 1 98.5 96 LEU A N 1
ATOM 794 C CA . LEU A 1 96 ? -3.916 11.461 -1.349 1 98.5 96 LEU A CA 1
ATOM 795 C C . LEU A 1 96 ? -4.414 10.188 -2.021 1 98.5 96 LEU A C 1
ATOM 797 O O . LEU A 1 96 ? -5.195 9.438 -1.435 1 98.5 96 LEU A O 1
ATOM 801 N N . SER A 1 97 ? -3.971 9.93 -3.24 1 98 97 SER A N 1
ATOM 802 C CA . SER A 1 97 ? -4.34 8.711 -3.943 1 98 97 SER A CA 1
ATOM 803 C C . SER A 1 97 ? -3.814 7.477 -3.221 1 98 97 SER A C 1
ATOM 805 O O . SER A 1 97 ? -4.539 6.492 -3.053 1 98 97 SER A O 1
ATOM 807 N N . ARG A 1 98 ? -2.607 7.547 -2.783 1 97.5 98 ARG A N 1
ATOM 808 C CA . ARG A 1 98 ? -1.988 6.43 -2.074 1 97.5 98 ARG A CA 1
ATOM 809 C C . ARG A 1 98 ? -2.67 6.191 -0.731 1 97.5 98 ARG A C 1
ATOM 811 O O . ARG A 1 98 ? -2.91 5.043 -0.347 1 97.5 98 ARG A O 1
ATOM 818 N N . TYR A 1 99 ? -2.945 7.262 -0.032 1 98.75 99 TYR A N 1
ATOM 819 C CA . TYR A 1 99 ? -3.637 7.125 1.244 1 98.75 99 TYR A CA 1
ATOM 820 C C . TYR A 1 99 ? -5.051 6.59 1.045 1 98.75 99 TYR A C 1
ATOM 822 O O . TYR A 1 99 ? -5.512 5.738 1.811 1 98.75 99 TYR A O 1
ATOM 830 N N . SER A 1 100 ? -5.742 7.012 -0.018 1 98.56 100 SER A N 1
ATOM 831 C CA . SER A 1 100 ? -7.062 6.496 -0.355 1 98.56 100 SER A CA 1
ATOM 832 C C . SER A 1 100 ? -7.02 4.992 -0.618 1 98.56 100 SER A C 1
ATOM 834 O O . SER A 1 100 ? -7.867 4.246 -0.126 1 98.56 100 SER A O 1
ATOM 836 N N . SER A 1 101 ? -6.039 4.605 -1.357 1 97.75 101 SER A N 1
ATOM 837 C CA . SER A 1 101 ? -5.879 3.186 -1.65 1 97.75 101 SER A CA 1
ATOM 838 C C . SER A 1 101 ? -5.609 2.387 -0.381 1 97.75 101 SER A C 1
ATOM 840 O O . SER A 1 101 ? -6.133 1.283 -0.211 1 97.75 101 SER A O 1
ATOM 842 N N . LEU A 1 102 ? -4.766 2.951 0.455 1 98.38 102 LEU A N 1
ATOM 843 C CA . LEU A 1 102 ? -4.465 2.299 1.725 1 98.38 102 LEU A CA 1
ATOM 844 C C . LEU A 1 102 ? -5.73 2.107 2.551 1 98.38 102 LEU A C 1
ATOM 846 O O . LEU A 1 102 ? -5.965 1.025 3.096 1 98.38 102 LEU A O 1
ATOM 850 N N . ILE A 1 103 ? -6.555 3.092 2.633 1 98.38 103 ILE A N 1
ATOM 851 C CA . ILE A 1 103 ? -7.801 3.027 3.389 1 98.38 103 ILE A CA 1
ATOM 852 C C . ILE A 1 103 ? -8.719 1.976 2.775 1 98.38 103 ILE A C 1
ATOM 854 O O . ILE A 1 103 ? -9.375 1.216 3.496 1 98.38 103 ILE A O 1
ATOM 858 N N . GLU A 1 104 ? -8.773 1.922 1.49 1 98 104 GLU A N 1
ATOM 859 C CA . GLU A 1 104 ? -9.602 0.923 0.815 1 98 104 GLU A CA 1
ATOM 860 C C . GLU A 1 104 ? -9.18 -0.492 1.208 1 98 104 GLU A C 1
ATOM 862 O O . GLU A 1 104 ? -10.031 -1.332 1.512 1 98 104 GLU A O 1
ATOM 867 N N . TYR A 1 105 ? -7.875 -0.735 1.212 1 97.94 105 TYR A N 1
ATOM 868 C CA . TYR A 1 105 ? -7.375 -2.035 1.644 1 97.94 105 TYR A CA 1
ATOM 869 C C . TYR A 1 105 ? -7.781 -2.326 3.084 1 97.94 105 TYR A C 1
ATOM 871 O O . TYR A 1 105 ? -8.195 -3.443 3.406 1 97.94 105 TYR A O 1
ATOM 879 N N . LEU A 1 106 ? -7.625 -1.322 3.902 1 96.75 106 LEU A N 1
ATOM 880 C CA . LEU A 1 106 ? -7.926 -1.499 5.316 1 96.75 106 LEU A CA 1
ATOM 881 C C . LEU A 1 106 ? -9.391 -1.861 5.52 1 96.75 106 LEU A C 1
ATOM 883 O O . LEU A 1 106 ? -9.719 -2.75 6.312 1 96.75 106 LEU A O 1
ATOM 887 N N . LEU A 1 107 ? -10.273 -1.251 4.789 1 96.94 107 LEU A N 1
ATOM 888 C CA . LEU A 1 107 ? -11.695 -1.541 4.875 1 96.94 107 LEU A CA 1
ATOM 889 C C . LEU A 1 107 ? -12 -2.939 4.348 1 96.94 107 LEU A C 1
ATOM 891 O O . LEU A 1 107 ? -12.797 -3.67 4.938 1 96.94 107 LEU A O 1
ATOM 895 N N . GLN A 1 108 ? -11.375 -3.305 3.309 1 97.31 108 GLN A N 1
ATOM 896 C CA . GLN A 1 108 ? -11.586 -4.605 2.678 1 97.31 108 GLN A CA 1
ATOM 897 C C . GLN A 1 108 ? -11.125 -5.738 3.59 1 97.31 108 GLN A C 1
ATOM 899 O O . GLN A 1 108 ? -11.773 -6.789 3.652 1 97.31 108 GLN A O 1
ATOM 904 N N . LEU A 1 109 ? -10.094 -5.477 4.359 1 97.19 109 LEU A N 1
ATOM 905 C CA . LEU A 1 109 ? -9.469 -6.539 5.141 1 97.19 109 LEU A CA 1
ATOM 906 C C . LEU A 1 109 ? -10.062 -6.609 6.539 1 97.19 109 LEU A C 1
ATOM 908 O O . LEU A 1 109 ? -9.906 -7.613 7.238 1 97.19 109 LEU A O 1
ATOM 912 N N . GLN A 1 110 ? -10.672 -5.547 6.953 1 94.25 110 GLN A N 1
ATOM 913 C CA . GLN A 1 110 ? -11.016 -5.34 8.352 1 94.25 110 GLN A CA 1
ATOM 914 C C . GLN A 1 110 ? -11.82 -6.512 8.906 1 94.25 110 GLN A C 1
ATOM 916 O O . GLN A 1 110 ? -11.68 -6.871 10.078 1 94.25 110 GLN A O 1
ATOM 921 N N . ASN A 1 111 ? -12.672 -7.234 8.117 1 92.75 111 ASN A N 1
ATOM 922 C CA . ASN A 1 111 ? -13.5 -8.336 8.594 1 92.75 111 ASN A CA 1
ATOM 923 C C . ASN A 1 111 ? -13.102 -9.656 7.938 1 92.75 111 ASN A C 1
ATOM 925 O O . ASN A 1 111 ? -13.867 -10.625 7.961 1 92.75 111 ASN A O 1
ATOM 929 N N . GLY A 1 112 ? -11.93 -9.594 7.348 1 95.81 112 GLY A N 1
ATOM 930 C CA . GLY A 1 112 ? -11.453 -10.805 6.688 1 95.81 112 GLY A CA 1
ATOM 931 C C . GLY A 1 112 ? -11.07 -11.906 7.656 1 95.81 112 GLY A C 1
ATOM 932 O O . GLY A 1 112 ? -10.492 -11.641 8.711 1 95.81 112 GLY A O 1
ATOM 933 N N . LYS A 1 113 ? -11.383 -13.109 7.285 1 96.12 113 LYS A N 1
ATOM 934 C CA . LYS A 1 113 ? -11.094 -14.242 8.156 1 96.12 113 LYS A CA 1
ATOM 935 C C . LYS A 1 113 ? -9.594 -14.531 8.211 1 96.12 113 LYS A C 1
ATOM 937 O O . LYS A 1 113 ? -9.023 -14.656 9.297 1 96.12 113 LYS A O 1
ATOM 942 N N . LEU A 1 114 ? -9.008 -14.68 7.055 1 97.75 114 LEU A N 1
ATOM 943 C CA . LEU A 1 114 ? -7.578 -14.984 7.012 1 97.75 114 LEU A CA 1
ATOM 944 C C . LEU A 1 114 ? -6.762 -13.828 7.586 1 97.75 114 LEU A C 1
ATOM 946 O O . LEU A 1 114 ? -5.863 -14.047 8.398 1 97.75 114 LEU A O 1
ATOM 950 N N . HIS A 1 115 ? -7.082 -12.641 7.188 1 98.06 115 HIS A N 1
ATOM 951 C CA . HIS A 1 115 ? -6.41 -11.469 7.738 1 98.06 115 HIS A CA 1
ATOM 952 C C . HIS A 1 115 ? -6.586 -11.391 9.25 1 98.06 115 HIS A C 1
ATOM 954 O O . HIS A 1 115 ? -5.648 -11.039 9.969 1 98.06 115 HIS A O 1
ATOM 960 N N . GLY A 1 116 ? -7.773 -11.68 9.719 1 97.25 116 GLY A N 1
ATOM 961 C CA . GLY A 1 116 ? -8.023 -11.711 11.148 1 97.25 116 GLY A CA 1
ATOM 962 C C . GLY A 1 116 ? -7.109 -12.672 11.891 1 97.25 116 GLY A C 1
ATOM 963 O O . GLY A 1 116 ? -6.617 -12.352 12.977 1 97.25 116 GLY A O 1
ATOM 964 N N . LYS A 1 117 ? -6.879 -13.812 11.312 1 97.69 117 LYS A N 1
ATOM 965 C CA . LYS A 1 117 ? -5.969 -14.789 11.906 1 97.69 117 LYS A CA 1
ATOM 966 C C . LYS A 1 117 ? -4.539 -14.25 11.953 1 97.69 117 LYS A C 1
ATOM 968 O O . LYS A 1 117 ? -3.848 -14.398 12.961 1 97.69 117 LYS A O 1
ATOM 973 N N . VAL A 1 118 ? -4.117 -13.633 10.898 1 98.31 118 VAL A N 1
ATOM 974 C CA . VAL A 1 118 ? -2.775 -13.062 10.812 1 98.31 118 VAL A CA 1
ATOM 975 C C . VAL A 1 118 ? -2.607 -11.977 11.875 1 98.31 118 VAL A C 1
ATOM 977 O O . VAL A 1 118 ? -1.641 -11.992 12.641 1 98.31 118 VAL A O 1
ATOM 980 N N . MET A 1 119 ? -3.59 -11.141 11.969 1 97.62 119 MET A N 1
ATOM 981 C CA . MET A 1 119 ? -3.525 -10.031 12.922 1 97.62 119 MET A CA 1
ATOM 982 C C . MET A 1 119 ? -3.545 -10.547 14.352 1 97.62 119 MET A C 1
ATOM 984 O O . MET A 1 119 ? -2.859 -10.008 15.219 1 97.62 119 MET A O 1
ATOM 988 N N . LYS A 1 120 ? -4.379 -11.508 14.602 1 97.31 120 LYS A N 1
ATOM 989 C CA . LYS A 1 120 ? -4.426 -12.102 15.93 1 97.31 120 LYS A CA 1
ATOM 990 C C . LYS A 1 120 ? -3.064 -12.656 16.328 1 97.31 120 LYS A C 1
ATOM 992 O O . LYS A 1 120 ? -2.604 -12.43 17.453 1 97.31 120 LYS A O 1
ATOM 997 N N . MET A 1 121 ? -2.436 -13.352 15.406 1 97.88 121 MET A N 1
ATOM 998 C CA . MET A 1 121 ? -1.122 -13.914 15.711 1 97.88 121 MET A CA 1
ATOM 999 C C . MET A 1 121 ? -0.102 -12.812 15.961 1 97.88 121 MET A C 1
ATOM 1001 O O . MET A 1 121 ? 0.689 -12.891 16.906 1 97.88 121 MET A O 1
ATOM 1005 N N . ILE A 1 122 ? -0.096 -11.789 15.195 1 98.38 122 ILE A N 1
ATOM 1006 C CA . ILE A 1 122 ? 0.824 -10.672 15.367 1 98.38 122 ILE A CA 1
ATOM 1007 C C . ILE A 1 122 ? 0.63 -10.047 16.75 1 98.38 122 ILE A C 1
ATOM 1009 O O . ILE A 1 122 ? 1.602 -9.812 17.469 1 98.38 122 ILE A O 1
ATOM 1013 N N . THR A 1 123 ? -0.639 -9.852 17.062 1 97.25 123 THR A N 1
ATOM 1014 C CA . THR A 1 123 ? -0.966 -9.242 18.344 1 97.25 123 THR A CA 1
ATOM 1015 C C . THR A 1 123 ? -0.455 -10.109 19.5 1 97.25 123 THR A C 1
ATOM 1017 O O . THR A 1 123 ? 0.135 -9.594 20.453 1 97.25 123 THR A O 1
ATOM 1020 N N . GLU A 1 124 ? -0.668 -11.383 19.391 1 97.38 124 GLU A N 1
ATOM 1021 C CA . GLU A 1 124 ? -0.205 -12.312 20.422 1 97.38 124 GLU A CA 1
ATOM 1022 C C . GLU A 1 124 ? 1.315 -12.281 20.547 1 97.38 124 GLU A C 1
ATOM 1024 O O . GLU A 1 124 ? 1.85 -12.203 21.656 1 97.38 124 GLU A O 1
ATOM 1029 N N . LEU A 1 125 ? 2.041 -12.289 19.469 1 98.06 125 LEU A N 1
ATOM 1030 C CA . LEU A 1 125 ? 3.5 -12.297 19.469 1 98.06 125 LEU A CA 1
ATOM 1031 C C . LEU A 1 125 ? 4.051 -11 20.047 1 98.06 125 LEU A C 1
ATOM 1033 O O . LEU A 1 125 ? 5.012 -11.023 20.812 1 98.06 125 LEU A O 1
ATOM 1037 N N . VAL A 1 126 ? 3.434 -9.938 19.734 1 97.19 126 VAL A N 1
ATOM 1038 C CA . VAL A 1 126 ? 3.885 -8.641 20.219 1 97.19 126 VAL A CA 1
ATOM 1039 C C . VAL A 1 126 ? 3.615 -8.523 21.719 1 97.19 126 VAL A C 1
ATOM 1041 O O . VAL A 1 126 ? 4.461 -8.039 22.469 1 97.19 126 VAL A O 1
ATOM 1044 N N . ASN A 1 127 ? 2.436 -8.945 22.109 1 95.06 127 ASN A N 1
ATOM 1045 C CA . ASN A 1 127 ? 2.1 -8.922 23.531 1 95.06 127 ASN A CA 1
ATOM 1046 C C . ASN A 1 127 ? 3.025 -9.828 24.344 1 95.06 127 ASN A C 1
ATOM 1048 O O . ASN A 1 127 ? 3.232 -9.602 25.531 1 95.06 127 ASN A O 1
ATOM 1052 N N . ASP A 1 128 ? 3.627 -10.766 23.688 1 96 128 ASP A N 1
ATOM 1053 C CA . ASP A 1 128 ? 4.598 -11.648 24.312 1 96 128 ASP A CA 1
ATOM 1054 C C . ASP A 1 128 ? 6 -11.047 24.266 1 96 128 ASP A C 1
ATOM 1056 O O . ASP A 1 128 ? 6.973 -11.688 24.672 1 9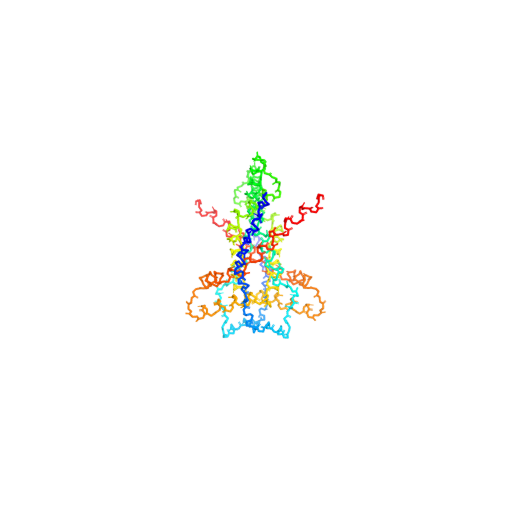6 128 ASP A O 1
ATOM 1060 N N . GLY A 1 129 ? 6.172 -9.914 23.719 1 95.38 129 GLY A N 1
ATOM 1061 C CA . GLY A 1 129 ? 7.43 -9.188 23.797 1 95.38 129 GLY A CA 1
ATOM 1062 C C . GLY A 1 129 ? 8.195 -9.164 22.484 1 95.38 129 GLY A C 1
ATOM 1063 O O . GLY A 1 129 ? 9.305 -8.633 22.422 1 95.38 129 GLY A O 1
ATOM 1064 N N . MET A 1 130 ? 7.602 -9.727 21.469 1 97 130 MET A N 1
ATOM 1065 C CA . MET A 1 130 ? 8.289 -9.727 20.172 1 97 130 MET A CA 1
ATOM 1066 C C . MET A 1 130 ? 8.133 -8.383 19.469 1 97 130 MET A C 1
ATOM 1068 O O . MET A 1 130 ? 7.066 -7.766 19.531 1 97 130 MET A O 1
ATOM 1072 N N . ASP A 1 131 ? 9.203 -8 18.797 1 96.81 131 ASP A N 1
ATOM 1073 C CA . ASP A 1 131 ? 9.148 -6.816 17.953 1 96.81 131 ASP A CA 1
ATOM 1074 C C . ASP A 1 131 ? 8.109 -6.98 16.844 1 96.81 131 ASP A C 1
ATOM 1076 O O . ASP A 1 131 ? 7.973 -8.062 16.266 1 96.81 131 ASP A O 1
ATOM 1080 N N . HIS A 1 132 ? 7.379 -5.902 16.578 1 96.56 132 HIS A N 1
ATOM 1081 C CA . HIS A 1 132 ? 6.242 -6.031 15.672 1 96.56 132 HIS A CA 1
ATOM 1082 C C . HIS A 1 132 ? 6.699 -6.426 14.273 1 96.56 132 HIS A C 1
ATOM 1084 O O . HIS A 1 132 ? 6.008 -7.18 13.578 1 96.56 132 HIS A O 1
ATOM 1090 N N . GLU A 1 133 ? 7.875 -5.926 13.781 1 96.94 133 GLU A N 1
ATOM 1091 C CA . GLU A 1 133 ? 8.367 -6.293 12.453 1 96.94 133 GLU A CA 1
ATOM 1092 C C . GLU A 1 133 ? 8.641 -7.789 12.367 1 96.94 133 GLU A C 1
ATOM 1094 O O . GLU A 1 133 ? 8.289 -8.438 11.383 1 96.94 133 GLU A O 1
ATOM 1099 N N . LYS A 1 134 ? 9.234 -8.281 13.367 1 98 134 LYS A N 1
ATOM 1100 C CA . LYS A 1 134 ? 9.508 -9.711 13.43 1 98 134 LYS A CA 1
ATOM 1101 C C . LYS A 1 134 ? 8.211 -10.516 13.547 1 98 134 LYS A C 1
ATOM 1103 O O . LYS A 1 134 ? 8.07 -11.57 12.93 1 98 134 LYS A O 1
ATOM 1108 N N . ALA A 1 135 ? 7.27 -10.062 14.367 1 98.56 135 ALA A N 1
ATOM 1109 C CA . ALA A 1 135 ? 5.969 -10.711 14.523 1 98.56 135 ALA A CA 1
ATOM 1110 C C . ALA A 1 135 ? 5.242 -10.82 13.188 1 98.56 135 ALA A C 1
ATOM 1112 O O . ALA A 1 135 ? 4.648 -11.859 12.883 1 98.56 135 ALA A O 1
ATOM 1113 N N . ILE A 1 136 ? 5.309 -9.75 12.359 1 98.62 136 ILE A N 1
ATOM 1114 C CA . ILE A 1 136 ? 4.68 -9.734 11.047 1 98.62 136 ILE A CA 1
ATOM 1115 C C . ILE A 1 136 ? 5.289 -10.828 10.172 1 98.62 136 ILE A C 1
ATOM 1117 O O . ILE A 1 136 ? 4.562 -11.609 9.547 1 98.62 136 ILE A O 1
ATOM 1121 N N . LYS A 1 137 ? 6.586 -10.914 10.188 1 98.19 137 LYS A N 1
ATOM 1122 C CA . LYS A 1 137 ? 7.289 -11.898 9.367 1 98.19 137 LYS A CA 1
ATOM 1123 C C . LYS A 1 137 ? 6.914 -13.32 9.766 1 98.19 137 LYS A C 1
ATOM 1125 O O . LYS A 1 137 ? 6.645 -14.164 8.914 1 98.19 137 LYS A O 1
ATOM 1130 N N . VAL A 1 138 ? 6.832 -13.547 11.047 1 98.5 138 VAL A N 1
ATOM 1131 C CA . VAL A 1 138 ? 6.516 -14.875 11.57 1 98.5 138 VAL A CA 1
ATOM 1132 C C . VAL A 1 138 ? 5.078 -15.242 11.203 1 98.5 138 VAL A C 1
ATOM 1134 O O . VAL A 1 138 ? 4.812 -16.344 10.734 1 98.5 138 VAL A O 1
ATOM 1137 N N . ALA A 1 139 ? 4.164 -14.328 11.383 1 98.69 139 ALA A N 1
ATOM 1138 C CA . ALA A 1 139 ? 2.756 -14.578 11.086 1 98.69 139 ALA A CA 1
ATOM 1139 C C . ALA A 1 139 ? 2.551 -14.852 9.602 1 98.69 139 ALA A C 1
ATOM 1141 O O . ALA A 1 139 ? 1.852 -15.797 9.227 1 98.69 139 ALA A O 1
ATOM 1142 N N . ILE A 1 140 ? 3.162 -14.023 8.758 1 98.38 140 ILE A N 1
ATOM 1143 C CA . ILE A 1 140 ? 2.994 -14.156 7.316 1 98.38 140 ILE A CA 1
ATOM 1144 C C . ILE A 1 140 ? 3.561 -15.492 6.848 1 98.38 140 ILE A C 1
ATOM 1146 O O . ILE A 1 140 ? 2.959 -16.172 6.016 1 98.38 140 ILE A O 1
ATOM 1150 N N . ARG A 1 141 ? 4.676 -15.875 7.398 1 97.06 141 ARG A N 1
ATOM 1151 C CA . ARG A 1 141 ? 5.27 -17.172 7.055 1 97.06 141 ARG A CA 1
ATOM 1152 C C . ARG A 1 141 ? 4.344 -18.312 7.434 1 97.06 141 ARG A C 1
ATOM 1154 O O . ARG A 1 141 ? 4.203 -19.281 6.68 1 97.06 141 ARG A O 1
ATOM 1161 N N . LYS A 1 142 ? 3.738 -18.219 8.531 1 98.06 142 LYS A N 1
ATOM 1162 C CA . LYS A 1 142 ? 2.834 -19.266 9.016 1 98.06 142 LYS A CA 1
ATOM 1163 C C . LYS A 1 142 ? 1.653 -19.453 8.062 1 98.06 142 LYS A C 1
ATOM 1165 O O . LYS A 1 142 ? 1.221 -20.578 7.812 1 98.06 142 LYS A O 1
ATOM 1170 N N . TYR A 1 143 ? 1.135 -18.375 7.551 1 97.81 143 TYR A N 1
ATOM 1171 C CA . TYR A 1 143 ? -0.102 -18.453 6.781 1 97.81 143 TYR A CA 1
ATOM 1172 C C . TYR A 1 143 ? 0.183 -18.375 5.285 1 97.81 143 TYR A C 1
ATOM 1174 O O . TYR A 1 143 ? -0.738 -18.219 4.477 1 97.81 143 TYR A O 1
ATOM 1182 N N . GLU A 1 144 ? 1.424 -18.438 4.918 1 97.38 144 GLU A N 1
ATOM 1183 C CA . GLU A 1 144 ? 1.872 -18.375 3.529 1 97.38 144 GLU A CA 1
ATOM 1184 C C . GLU A 1 144 ? 1.139 -19.391 2.662 1 97.38 144 GLU A C 1
ATOM 1186 O O . GLU A 1 144 ? 0.682 -19.062 1.565 1 97.38 144 GLU A O 1
ATOM 1191 N N . PRO A 1 145 ? 0.893 -20.625 3.053 1 96.5 145 PRO A N 1
ATOM 1192 C CA . PRO A 1 145 ? 0.209 -21.594 2.199 1 96.5 145 PRO A CA 1
ATOM 1193 C C . PRO A 1 145 ? -1.215 -21.172 1.846 1 96.5 145 PRO A C 1
ATOM 1195 O O . PRO A 1 145 ? -1.686 -21.453 0.737 1 96.5 145 PRO A O 1
ATOM 1198 N N . MET A 1 146 ? -1.861 -20.531 2.77 1 95.94 146 MET A N 1
ATOM 1199 C CA . MET A 1 146 ? -3.219 -20.062 2.504 1 95.94 146 MET A CA 1
ATOM 1200 C C . MET A 1 146 ? -3.207 -18.844 1.591 1 95.94 146 MET A C 1
ATOM 1202 O O . MET A 1 146 ? -4.082 -18.703 0.736 1 95.94 146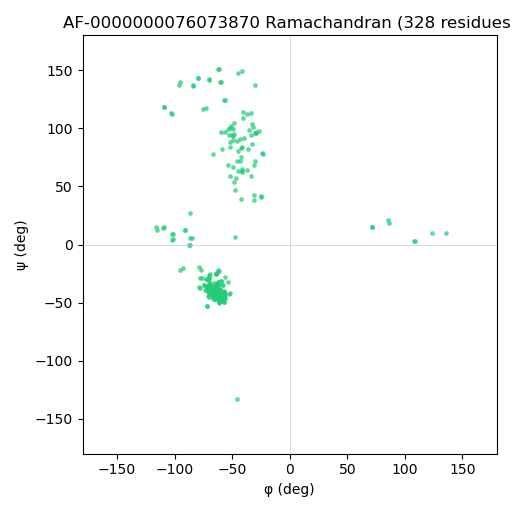 MET A O 1
ATOM 1206 N N . LEU A 1 147 ? -2.215 -18.016 1.752 1 97.25 147 LEU A N 1
ATOM 1207 C CA . LEU A 1 147 ? -2.068 -16.812 0.94 1 97.25 147 LEU A CA 1
ATOM 1208 C C . LEU A 1 147 ? -1.702 -17.172 -0.497 1 97.25 147 LEU A C 1
ATOM 1210 O O . LEU A 1 147 ? -2.078 -16.469 -1.432 1 97.25 147 LEU A O 1
ATOM 1214 N N . GLU A 1 148 ? -1.054 -18.266 -0.673 1 96 148 GLU A N 1
ATOM 1215 C CA . GLU A 1 148 ? -0.595 -18.719 -1.982 1 96 148 GLU A CA 1
ATOM 1216 C C . GLU A 1 148 ? -1.771 -18.969 -2.924 1 96 148 GLU A C 1
ATOM 1218 O O . GLU A 1 148 ? -1.652 -18.781 -4.137 1 96 148 GLU A O 1
ATOM 1223 N N . SER A 1 149 ? -2.875 -19.391 -2.418 1 95.25 149 SER A N 1
ATOM 1224 C CA . SER A 1 149 ? -4.047 -19.672 -3.24 1 95.25 149 SER A CA 1
ATOM 1225 C C . SER A 1 149 ? -4.5 -18.422 -4 1 95.25 149 SER A C 1
ATOM 1227 O O . SER A 1 149 ? -5.027 -18.531 -5.109 1 95.25 149 SER A O 1
ATOM 1229 N N . PHE A 1 150 ? -4.312 -17.25 -3.457 1 94.81 150 PHE A N 1
ATOM 1230 C CA . PHE A 1 150 ? -4.695 -16.016 -4.117 1 94.81 150 PHE A CA 1
ATOM 1231 C C . PHE A 1 150 ? -3.764 -15.703 -5.285 1 94.81 150 PHE A C 1
ATOM 1233 O O . PHE A 1 150 ? -4.195 -15.172 -6.309 1 94.81 150 PHE A O 1
ATOM 1240 N N . LEU A 1 151 ? -2.547 -15.992 -5.086 1 94.62 151 LEU A N 1
ATOM 1241 C CA . LEU A 1 151 ? -1.603 -15.844 -6.188 1 94.62 151 LEU A CA 1
ATOM 1242 C C . LEU A 1 151 ? -1.949 -16.797 -7.336 1 94.62 151 LEU A C 1
ATOM 1244 O O . LEU A 1 151 ? -1.913 -16.406 -8.5 1 94.62 151 LEU A O 1
ATOM 1248 N N . ASP A 1 152 ? -2.309 -18.031 -6.996 1 93.19 152 ASP A N 1
ATOM 1249 C CA . ASP A 1 152 ? -2.707 -19 -8.008 1 93.19 152 ASP A CA 1
ATOM 1250 C C . ASP A 1 152 ? -3.93 -18.531 -8.781 1 93.19 152 ASP A C 1
ATOM 1252 O O . ASP A 1 152 ? -3.994 -18.688 -10.008 1 93.19 152 ASP A O 1
ATOM 1256 N N . GLU A 1 153 ? -4.781 -17.953 -8.078 1 90.81 153 GLU A N 1
ATOM 1257 C CA . GLU A 1 153 ? -5.98 -17.422 -8.719 1 90.81 153 GLU A CA 1
ATOM 1258 C C . GLU A 1 153 ? -5.633 -16.297 -9.695 1 90.81 153 GLU A C 1
ATOM 1260 O O . GLU A 1 153 ? -6.199 -16.219 -10.789 1 90.81 153 GLU A O 1
ATOM 1265 N N . ALA A 1 154 ? -4.777 -15.445 -9.32 1 88.94 154 ALA A N 1
ATOM 1266 C CA . ALA A 1 154 ? -4.359 -14.336 -10.172 1 88.94 154 ALA A CA 1
ATOM 1267 C C . ALA A 1 154 ? -3.66 -14.844 -11.43 1 88.94 154 ALA A C 1
ATOM 1269 O O . ALA A 1 154 ? -3.801 -14.258 -12.508 1 88.94 154 ALA A O 1
ATOM 1270 N N . ILE A 1 155 ? -2.967 -15.906 -11.281 1 87.88 155 ILE A N 1
ATOM 1271 C CA . ILE A 1 155 ? -2.26 -16.516 -12.406 1 87.88 155 ILE A CA 1
ATOM 1272 C C . ILE A 1 155 ? -3.264 -17.125 -13.375 1 87.88 155 ILE A C 1
ATOM 1274 O O . ILE A 1 155 ? -3.145 -16.953 -14.594 1 87.88 155 ILE A O 1
ATOM 1278 N N . ASP A 1 156 ? -4.238 -17.75 -12.867 1 84.69 156 ASP A N 1
ATOM 1279 C CA . ASP A 1 156 ? -5.258 -18.406 -13.68 1 84.69 156 ASP A CA 1
ATOM 1280 C C . ASP A 1 156 ? -6.098 -17.375 -14.438 1 84.69 156 ASP A C 1
ATOM 1282 O O . ASP A 1 156 ? -6.473 -17.594 -15.586 1 84.69 156 ASP A O 1
ATOM 1286 N N . ASP A 1 157 ? -6.402 -16.266 -13.875 1 80.31 157 ASP A N 1
ATOM 1287 C CA . ASP A 1 157 ? -7.199 -15.211 -14.484 1 80.31 157 ASP A CA 1
ATOM 1288 C C . ASP A 1 157 ? -6.465 -14.586 -15.672 1 80.31 157 ASP A C 1
ATOM 1290 O O . ASP A 1 157 ? -7.082 -14.25 -16.688 1 80.31 157 ASP A O 1
ATOM 1294 N N . GLU A 1 158 ? -5.242 -14.43 -15.523 1 73.06 158 GLU A N 1
ATOM 1295 C CA . GLU A 1 158 ? -4.441 -13.852 -16.594 1 73.06 158 GLU A CA 1
ATOM 1296 C C . GLU A 1 158 ? -4.379 -14.789 -17.797 1 73.06 158 GLU A C 1
ATOM 1298 O O . GLU A 1 158 ? -4.414 -14.336 -18.953 1 73.06 158 GLU A O 1
ATOM 1303 N N . THR A 1 159 ? -4.312 -16.016 -17.516 1 69.62 159 THR A N 1
ATOM 1304 C CA . THR A 1 159 ? -4.25 -17 -18.594 1 69.62 159 THR A CA 1
ATOM 1305 C C . THR A 1 159 ? -5.594 -17.109 -19.312 1 69.62 159 THR A C 1
ATOM 1307 O O . THR A 1 159 ? -5.641 -17.359 -20.516 1 69.62 159 THR A O 1
ATOM 1310 N N . ASN A 1 160 ? -6.617 -16.891 -18.609 1 65.88 160 ASN A N 1
ATOM 1311 C CA . ASN A 1 160 ? -7.945 -16.969 -19.219 1 65.88 160 ASN A CA 1
ATOM 1312 C C . ASN A 1 160 ? -8.281 -15.727 -20.016 1 65.88 160 ASN A C 1
ATOM 1314 O O . ASN A 1 160 ? -9.023 -15.789 -21 1 65.88 160 ASN A O 1
ATOM 1318 N N . ILE A 1 161 ? -7.918 -14.617 -19.625 1 58.12 161 ILE A N 1
ATOM 1319 C CA . ILE A 1 161 ? -8.195 -13.398 -20.375 1 58.12 161 ILE A CA 1
ATOM 1320 C C . ILE A 1 161 ? -7.492 -13.445 -21.719 1 58.12 161 ILE A C 1
ATOM 1322 O O . ILE A 1 161 ? -8.047 -13.008 -22.734 1 58.12 161 ILE A O 1
ATOM 1326 N N . ASP A 1 162 ? -6.383 -13.852 -21.766 1 56.78 162 ASP A N 1
ATOM 1327 C CA . ASP A 1 162 ? -5.66 -13.891 -23.047 1 56.78 162 ASP A CA 1
ATOM 1328 C C . ASP A 1 162 ? -6.234 -14.961 -23.969 1 56.78 162 ASP A C 1
ATOM 1330 O O . ASP A 1 162 ? -6.168 -14.828 -25.188 1 56.78 162 ASP A O 1
ATOM 1334 N N . GLY A 1 163 ? -6.812 -15.938 -23.5 1 50.34 163 GLY A N 1
ATOM 1335 C CA . GLY A 1 163 ? -7.41 -16.938 -24.359 1 50.34 163 GLY A CA 1
ATOM 1336 C C . GLY A 1 163 ? -8.719 -16.484 -24.984 1 50.34 163 GLY A C 1
ATOM 1337 O O . GLY A 1 163 ? -9.25 -17.141 -25.875 1 50.34 163 GLY A O 1
ATOM 1338 N N . SER A 1 164 ? -9.414 -15.617 -24.312 1 48.31 164 SER A N 1
ATOM 1339 C CA . SER A 1 164 ? -10.703 -15.266 -24.891 1 48.31 164 SER A CA 1
ATOM 1340 C C . SER A 1 164 ? -10.539 -14.266 -26.031 1 48.31 164 SER A C 1
ATOM 1342 O O . SER A 1 164 ? -11.5 -13.961 -26.75 1 48.31 164 SER A O 1
ATOM 1344 N N . GLU A 1 165 ? -9.508 -13.664 -26.047 1 43.12 165 GLU A N 1
ATOM 1345 C CA . GLU A 1 165 ? -9.445 -12.758 -27.188 1 43.12 165 GLU A CA 1
ATOM 1346 C C . GLU A 1 165 ? -8.914 -13.477 -28.422 1 43.12 165 GLU A C 1
ATOM 1348 O O . GLU A 1 165 ? -8.648 -12.844 -29.453 1 43.12 165 GLU A O 1
ATOM 1353 N N . SER A 1 166 ? -8.695 -14.773 -28.344 1 37.16 166 SER A N 1
ATOM 1354 C CA . SER A 1 166 ? -8.5 -15.367 -29.672 1 37.16 166 SER A CA 1
ATOM 1355 C C . SER A 1 166 ? -9.805 -15.906 -30.234 1 37.16 166 SER A C 1
ATOM 1357 O O . SER A 1 166 ? -10.617 -16.469 -29.5 1 37.16 166 SER A O 1
ATOM 1359 N N . MET B 1 1 ? -4.367 -69 -32.812 1 27.09 1 MET B N 1
ATOM 1360 C CA . MET B 1 1 ? -4.203 -68.875 -31.359 1 27.09 1 MET B CA 1
ATOM 1361 C C . MET B 1 1 ? -4.199 -67.438 -30.938 1 27.09 1 MET B C 1
ATOM 1363 O O . MET B 1 1 ? -3.455 -66.625 -31.484 1 27.09 1 MET B O 1
ATOM 1367 N N . CYS B 1 2 ? -5.312 -66.812 -30.328 1 29.78 2 CYS B N 1
ATOM 1368 C CA . CYS B 1 2 ? -5.875 -65.562 -29.969 1 29.78 2 CYS B CA 1
ATOM 1369 C C . CYS B 1 2 ? -5.047 -64.875 -28.891 1 29.78 2 CYS B C 1
ATOM 1371 O O . CYS B 1 2 ? -4.898 -65.375 -27.797 1 29.78 2 CYS B O 1
ATOM 1373 N N . TYR B 1 3 ? -3.926 -64.25 -29.172 1 30.09 3 TYR B N 1
ATOM 1374 C CA . TYR B 1 3 ? -3.021 -63.5 -28.281 1 30.09 3 TYR B CA 1
ATOM 1375 C C . TYR B 1 3 ? -3.781 -62.5 -27.438 1 30.09 3 TYR B C 1
ATOM 1377 O O . TYR B 1 3 ? -4.504 -61.656 -27.969 1 30.09 3 TYR B O 1
ATOM 1385 N N . ARG B 1 4 ? -4.117 -62.75 -26.156 1 27.23 4 ARG B N 1
ATOM 1386 C CA . ARG B 1 4 ? -4.875 -62.094 -25.094 1 27.23 4 ARG B CA 1
ATOM 1387 C C . ARG B 1 4 ? -4.27 -60.75 -24.766 1 27.23 4 ARG B C 1
ATOM 1389 O O . ARG B 1 4 ? -3.064 -60.625 -24.547 1 27.23 4 ARG B O 1
ATOM 1396 N N . HIS B 1 5 ? -4.754 -59.656 -25.297 1 29.09 5 HIS B N 1
ATOM 1397 C CA . HIS B 1 5 ? -4.531 -58.219 -25.078 1 29.09 5 HIS B CA 1
ATOM 1398 C C . HIS B 1 5 ? -4.539 -57.875 -23.594 1 29.09 5 HIS B C 1
ATOM 1400 O O . HIS B 1 5 ? -5.586 -57.938 -22.953 1 29.09 5 HIS B O 1
ATOM 1406 N N . ILE B 1 6 ? -3.562 -58.219 -22.781 1 29.58 6 ILE B N 1
ATOM 1407 C CA . ILE B 1 6 ? -3.521 -57.969 -21.344 1 29.58 6 ILE B CA 1
ATOM 1408 C C . ILE B 1 6 ? -3.691 -56.5 -21.062 1 29.58 6 ILE B C 1
ATOM 1410 O O . ILE B 1 6 ? -2.92 -55.656 -21.562 1 29.58 6 ILE B O 1
ATOM 1414 N N . ASN B 1 7 ? -4.898 -55.938 -20.734 1 27.62 7 ASN B N 1
ATOM 1415 C CA . ASN B 1 7 ? -5.34 -54.625 -20.281 1 27.62 7 ASN B CA 1
ATOM 1416 C C . ASN B 1 7 ? -4.57 -54.188 -19.047 1 27.62 7 ASN B C 1
ATOM 1418 O O . ASN B 1 7 ? -4.734 -54.75 -17.953 1 27.62 7 ASN B O 1
ATOM 1422 N N . LYS B 1 8 ? -3.27 -53.875 -19.016 1 28.84 8 LYS B N 1
ATOM 1423 C CA . LYS B 1 8 ? -2.506 -53.375 -17.859 1 28.84 8 LYS B CA 1
ATOM 1424 C C . LYS B 1 8 ? -3.176 -52.188 -17.219 1 28.84 8 LYS B C 1
ATOM 1426 O O . LYS B 1 8 ? -3.33 -51.125 -17.859 1 28.84 8 LYS B O 1
ATOM 1431 N N . TRP B 1 9 ? -4.105 -52.281 -16.25 1 27.58 9 TRP B N 1
ATOM 1432 C CA . TRP B 1 9 ? -4.781 -51.375 -15.344 1 27.58 9 TRP B CA 1
ATOM 1433 C C . TRP B 1 9 ? -3.77 -50.469 -14.617 1 27.58 9 TRP B C 1
ATOM 1435 O O . TRP B 1 9 ? -2.963 -50.969 -13.828 1 27.58 9 TRP B O 1
ATOM 1445 N N . CYS B 1 10 ? -3.102 -49.594 -15.281 1 31.05 10 CYS B N 1
ATOM 1446 C CA . CYS B 1 10 ? -2.248 -48.625 -14.594 1 31.05 10 CYS B CA 1
ATOM 1447 C C . CYS B 1 10 ? -3 -47.969 -13.453 1 31.05 10 CYS B C 1
ATOM 1449 O O . CYS B 1 10 ? -4.039 -47.344 -13.664 1 31.05 10 CYS B O 1
ATOM 1451 N N . PRO B 1 11 ? -2.852 -48.5 -12.219 1 31.03 11 PRO B N 1
ATOM 1452 C CA . PRO B 1 11 ? -3.504 -47.875 -11.062 1 31.03 11 PRO B CA 1
ATOM 1453 C C . PRO B 1 11 ? -3.225 -46.406 -10.945 1 31.03 11 PRO B C 1
ATOM 1455 O O . PRO B 1 11 ? -2.105 -45.938 -11.211 1 31.03 11 PRO B O 1
ATOM 1458 N N . GLU B 1 12 ? -4.145 -45.562 -11.367 1 30.81 12 GLU B N 1
ATOM 1459 C CA . GLU B 1 12 ? -4.203 -44.094 -11.141 1 30.81 12 GLU B CA 1
ATOM 1460 C C . GLU B 1 12 ? -3.883 -43.75 -9.688 1 30.81 12 GLU B C 1
ATOM 1462 O O . GLU B 1 12 ? -4.52 -44.281 -8.766 1 30.81 12 GLU B O 1
ATOM 1467 N N . ASN B 1 13 ? -2.596 -43.719 -9.312 1 29.84 13 ASN B N 1
ATOM 1468 C CA . ASN B 1 13 ? -2.205 -43.188 -8.016 1 29.84 13 ASN B CA 1
ATOM 1469 C C . ASN B 1 13 ? -2.973 -41.906 -7.684 1 29.84 13 ASN B C 1
ATOM 1471 O O . ASN B 1 13 ? -2.811 -40.906 -8.352 1 29.84 13 ASN B O 1
ATOM 1475 N N . ASP B 1 14 ? -4.219 -42.062 -7.32 1 29.69 14 ASP B N 1
ATOM 1476 C CA . ASP B 1 14 ? -5.027 -41.031 -6.688 1 29.69 14 ASP B CA 1
ATOM 1477 C C . ASP B 1 14 ? -4.23 -40.281 -5.617 1 29.69 14 ASP B C 1
ATOM 1479 O O . ASP B 1 14 ? -4.02 -40.781 -4.52 1 29.69 14 ASP B O 1
ATOM 1483 N N . ASP B 1 15 ? -2.986 -40.031 -5.914 1 26.98 15 ASP B N 1
ATOM 1484 C CA . ASP B 1 15 ? -2.32 -39.219 -4.902 1 26.98 15 ASP B CA 1
ATOM 1485 C C . ASP B 1 15 ? -3.311 -38.281 -4.199 1 26.98 15 ASP B C 1
ATOM 1487 O O . ASP B 1 15 ? -4.262 -37.812 -4.816 1 26.98 15 ASP B O 1
ATOM 1491 N N . LEU B 1 16 ? -3.15 -38.188 -2.811 1 29.53 16 LEU B N 1
ATOM 1492 C CA . LEU B 1 16 ? -3.623 -37.562 -1.574 1 29.53 16 LEU B CA 1
ATOM 1493 C C . LEU B 1 16 ? -3.764 -36.062 -1.737 1 29.53 16 LEU B C 1
ATOM 1495 O O . LEU B 1 16 ? -2.773 -35.312 -1.672 1 29.53 16 LEU B O 1
ATOM 1499 N N . LYS B 1 17 ? -4.34 -35.625 -2.736 1 28.53 17 LYS B N 1
ATOM 1500 C CA . LYS B 1 17 ? -4.727 -34.25 -2.508 1 28.53 17 LYS B CA 1
ATOM 1501 C C . LYS B 1 17 ? -5.395 -34.094 -1.146 1 28.53 17 LYS B C 1
ATOM 1503 O O . LYS B 1 17 ? -6.57 -34.406 -0.979 1 28.53 17 LYS B O 1
ATOM 1508 N N . LYS B 1 18 ? -4.801 -34.438 -0.079 1 30.91 18 LYS B N 1
ATOM 1509 C CA . LYS B 1 18 ? -5.406 -33.906 1.137 1 30.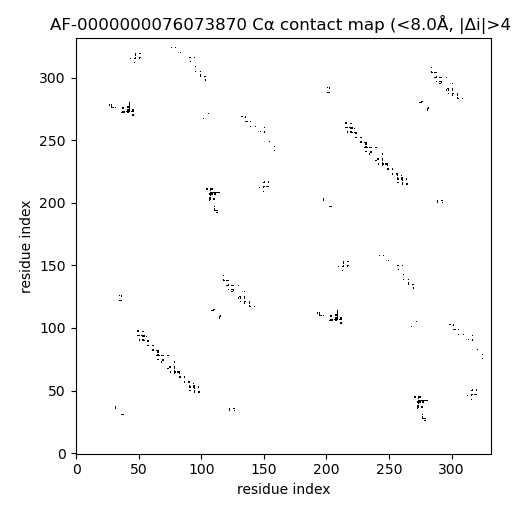91 18 LYS B CA 1
ATOM 1510 C C . LYS B 1 18 ? -5.945 -32.5 0.912 1 30.91 18 LYS B C 1
ATOM 1512 O O . LYS B 1 18 ? -5.188 -31.594 0.598 1 30.91 18 LYS B O 1
ATOM 1517 N N . LYS B 1 19 ? -7.023 -32.438 0.41 1 32.38 19 LYS B N 1
ATOM 1518 C CA . LYS B 1 19 ? -7.746 -31.188 0.654 1 32.38 19 LYS B CA 1
ATOM 1519 C C . LYS B 1 19 ? -7.418 -30.625 2.031 1 32.38 19 LYS B C 1
ATOM 1521 O O . LYS B 1 19 ? -7.574 -31.312 3.045 1 32.38 19 LYS B O 1
ATOM 1526 N N . ARG B 1 20 ? -6.414 -29.875 2.17 1 33.16 20 ARG B N 1
ATOM 1527 C CA . ARG B 1 20 ? -6.27 -29.078 3.381 1 33.16 20 ARG B CA 1
ATOM 1528 C C . ARG B 1 20 ? -7.633 -28.625 3.898 1 33.16 20 ARG B C 1
ATOM 1530 O O . ARG B 1 20 ? -8.266 -27.75 3.309 1 33.16 20 ARG B O 1
ATOM 1537 N N . GLU B 1 21 ? -8.492 -29.562 4.199 1 33.66 21 GLU B N 1
ATOM 1538 C CA . GLU B 1 21 ? -9.547 -29.094 5.098 1 33.66 21 GLU B CA 1
ATOM 1539 C C . GLU B 1 21 ? -8.984 -28.188 6.188 1 33.66 21 GLU B C 1
ATOM 1541 O O . GLU B 1 21 ? -8.273 -28.656 7.086 1 33.66 21 GLU B O 1
ATOM 1546 N N . PHE B 1 22 ? -8.422 -27.078 5.898 1 36.44 22 PHE B N 1
ATOM 1547 C CA . PHE B 1 22 ? -8.391 -26.094 6.977 1 36.44 22 PHE B CA 1
ATOM 1548 C C . PHE B 1 22 ? -9.609 -26.25 7.883 1 36.44 22 PHE B C 1
ATOM 1550 O O . PHE B 1 22 ? -10.75 -26.141 7.422 1 36.44 22 PHE B O 1
ATOM 1557 N N . GLU B 1 23 ? -9.703 -27.266 8.594 1 36.62 23 GLU B N 1
ATOM 1558 C CA . GLU B 1 23 ? -10.703 -27.156 9.648 1 36.62 23 GLU B CA 1
ATOM 1559 C C . GLU B 1 23 ? -10.992 -25.703 9.992 1 36.62 23 GLU B C 1
ATOM 1561 O O . GLU B 1 23 ? -10.102 -24.969 10.438 1 36.62 23 GLU B O 1
ATOM 1566 N N . ASP B 1 24 ? -11.734 -25.047 9.211 1 38.66 24 ASP B N 1
ATOM 1567 C CA . ASP B 1 24 ? -12.414 -23.797 9.562 1 38.66 24 ASP B CA 1
ATOM 1568 C C . ASP B 1 24 ? -12.781 -23.766 11.047 1 38.66 24 ASP B C 1
ATOM 1570 O O . ASP B 1 24 ? -13.805 -24.312 11.453 1 38.66 24 ASP B O 1
ATOM 1574 N N . GLU B 1 25 ? -11.969 -24.25 11.891 1 37.81 25 GLU B N 1
ATOM 1575 C CA . GLU B 1 25 ? -12.516 -23.734 13.148 1 37.81 25 GLU B CA 1
ATOM 1576 C C . GLU B 1 25 ? -13.211 -22.391 12.938 1 37.81 25 GLU B C 1
ATOM 1578 O O . GLU B 1 25 ? -12.648 -21.484 12.312 1 37.81 25 GLU B O 1
ATOM 1583 N N . ASP B 1 26 ? -14.5 -22.375 12.766 1 37.09 26 ASP B N 1
ATOM 1584 C CA . ASP B 1 26 ? -15.383 -21.219 12.734 1 37.09 26 ASP B CA 1
ATOM 1585 C C . ASP B 1 26 ? -14.773 -20.047 13.516 1 37.09 26 ASP B C 1
ATOM 1587 O O . ASP B 1 26 ? -14.914 -19.969 14.734 1 37.09 26 ASP B O 1
ATOM 1591 N N . ILE B 1 27 ? -13.625 -19.844 13.383 1 39.09 27 ILE B N 1
ATOM 1592 C CA . ILE B 1 27 ? -13.453 -18.516 13.953 1 39.09 27 ILE B CA 1
ATOM 1593 C C . ILE B 1 27 ? -14.586 -17.609 13.484 1 39.09 27 ILE B C 1
ATOM 1595 O O . ILE B 1 27 ? -14.758 -17.391 12.281 1 39.09 27 ILE B O 1
ATOM 1599 N N . PRO B 1 28 ? -15.586 -17.609 14.242 1 39.19 28 PRO B N 1
ATOM 1600 C CA . PRO B 1 28 ? -16.703 -16.75 13.844 1 39.19 28 PRO B CA 1
ATOM 1601 C C . PRO B 1 28 ? -16.25 -15.484 13.117 1 39.19 28 PRO B C 1
ATOM 1603 O O . PRO B 1 28 ? -15.219 -14.906 13.461 1 39.19 28 PRO B O 1
ATOM 1606 N N . SER B 1 29 ? -16.406 -15.484 11.812 1 42.41 29 SER B N 1
ATOM 1607 C CA . SER B 1 29 ? -16.312 -14.133 11.266 1 42.41 29 SER B CA 1
ATOM 1608 C C . SER B 1 29 ? -16.766 -13.094 12.289 1 42.41 29 SER B C 1
ATOM 1610 O O . SER B 1 29 ? -17.828 -13.258 12.906 1 42.41 29 SER B O 1
ATOM 1612 N N . LYS B 1 30 ? -15.945 -12.539 12.969 1 44.34 30 LYS B N 1
ATOM 1613 C CA . LYS B 1 30 ? -16.438 -11.508 13.875 1 44.34 30 LYS B CA 1
ATOM 1614 C C . LYS B 1 30 ? -17.625 -10.766 13.273 1 44.34 30 LYS B C 1
ATOM 1616 O O . LYS B 1 30 ? -17.547 -10.266 12.156 1 44.34 30 LYS B O 1
ATOM 1621 N N . LYS B 1 31 ? -18.875 -11.211 13.602 1 48.22 31 LYS B N 1
ATOM 1622 C CA . LYS B 1 31 ? -20 -10.336 13.25 1 48.22 31 LYS B CA 1
ATOM 1623 C C . LYS B 1 31 ? -19.594 -8.867 13.352 1 48.22 31 LYS B C 1
ATOM 1625 O O . LYS B 1 31 ? -18.969 -8.453 14.32 1 48.22 31 LYS B O 1
ATOM 1630 N N . PRO B 1 32 ? -19.578 -8.25 12.125 1 51.03 32 PRO B N 1
ATOM 1631 C CA . PRO B 1 32 ? -19.234 -6.832 12.227 1 51.03 32 PRO B CA 1
ATOM 1632 C C . PRO B 1 32 ? -19.891 -6.148 13.43 1 51.03 32 PRO B C 1
ATOM 1634 O O . PRO B 1 32 ? -21.047 -6.438 13.758 1 51.03 32 PRO B O 1
ATOM 1637 N N . ARG B 1 33 ? -19.078 -5.723 14.391 1 51.12 33 ARG B N 1
ATOM 1638 C CA . ARG B 1 33 ? -19.641 -4.867 15.43 1 51.12 33 ARG B CA 1
ATOM 1639 C C . ARG B 1 33 ? -20.531 -3.795 14.82 1 51.12 33 ARG B C 1
ATOM 1641 O O . ARG B 1 33 ? -20.359 -3.418 13.656 1 51.12 33 ARG B O 1
ATOM 1648 N N . VAL B 1 34 ? -21.484 -3.477 15.57 1 51.69 34 VAL B N 1
ATOM 1649 C CA . VAL B 1 34 ? -22.406 -2.395 15.234 1 51.69 34 VAL B CA 1
ATOM 1650 C C . VAL B 1 34 ? -21.625 -1.142 14.859 1 51.69 34 VAL B C 1
ATOM 1652 O O . VAL B 1 34 ? -20.766 -0.682 15.633 1 51.69 34 VAL B O 1
ATOM 1655 N N . ASN B 1 35 ? -21.344 -0.899 13.453 1 68.62 35 ASN B N 1
ATOM 1656 C CA . ASN B 1 35 ? -20.812 0.356 12.93 1 68.62 35 ASN B CA 1
ATOM 1657 C C . ASN B 1 35 ? -19.516 0.137 12.164 1 68.62 35 ASN B C 1
ATOM 1659 O O . ASN B 1 35 ? -18.766 1.088 11.898 1 68.62 35 ASN B O 1
ATOM 1663 N N . GLU B 1 36 ? -19.359 -1.197 12 1 83 36 GLU B N 1
ATOM 1664 C CA . GLU B 1 36 ? -18.188 -1.472 11.18 1 83 36 GLU B CA 1
ATOM 1665 C C . GLU B 1 36 ? -18.562 -1.65 9.711 1 83 36 GLU B C 1
ATOM 1667 O O . GLU B 1 36 ? -19.656 -2.131 9.406 1 83 36 GLU B O 1
ATOM 1672 N N . ILE B 1 37 ? -17.766 -1.134 8.859 1 90.31 37 ILE B N 1
ATOM 1673 C CA . ILE B 1 37 ? -17.969 -1.241 7.418 1 90.31 37 ILE B CA 1
ATOM 1674 C C . ILE B 1 37 ? -17.609 -2.65 6.949 1 90.31 37 ILE B C 1
ATOM 1676 O O . ILE B 1 37 ? -16.516 -3.148 7.23 1 90.31 37 ILE B O 1
ATOM 1680 N N . ASP B 1 38 ? -18.656 -3.305 6.434 1 89.75 38 ASP B N 1
ATOM 1681 C CA . ASP B 1 38 ? -18.406 -4.645 5.902 1 89.75 38 ASP B CA 1
ATOM 1682 C C . ASP B 1 38 ? -18.5 -4.652 4.379 1 89.75 38 ASP B C 1
ATOM 1684 O O . ASP B 1 38 ? -19.562 -4.348 3.812 1 89.75 38 ASP B O 1
ATOM 1688 N N . ILE B 1 39 ? -17.406 -4.984 3.771 1 92.62 39 ILE B N 1
ATOM 1689 C CA . ILE B 1 39 ? -17.359 -5.109 2.318 1 92.62 39 ILE B CA 1
ATOM 1690 C C . ILE B 1 39 ? -17.406 -6.586 1.926 1 92.62 39 ILE B C 1
ATOM 1692 O O . ILE B 1 39 ? -16.453 -7.328 2.176 1 92.62 39 ILE B O 1
ATOM 1696 N N . GLU B 1 40 ? -18.531 -6.93 1.312 1 92.5 40 GLU B N 1
ATOM 1697 C CA . GLU B 1 40 ? -18.688 -8.32 0.899 1 92.5 40 GLU B CA 1
ATOM 1698 C C . GLU B 1 40 ? -17.531 -8.75 -0.014 1 92.5 40 GLU B C 1
ATOM 1700 O O . GLU B 1 40 ? -17.266 -8.094 -1.021 1 92.5 40 GLU B O 1
ATOM 1705 N N . GLY B 1 41 ? -16.859 -9.805 0.369 1 95.06 41 GLY B N 1
ATOM 1706 C CA . GLY B 1 41 ? -15.742 -10.305 -0.417 1 95.06 41 GLY B CA 1
ATOM 1707 C C . GLY B 1 41 ? -14.523 -9.414 -0.361 1 95.06 41 GLY B C 1
ATOM 1708 O O . GLY B 1 41 ? -13.633 -9.516 -1.208 1 95.06 41 GLY B O 1
ATOM 1709 N N . GLY B 1 42 ? -14.547 -8.508 0.625 1 96.56 42 GLY B N 1
ATOM 1710 C CA . GLY B 1 42 ? -13.484 -7.52 0.724 1 96.56 42 GLY B CA 1
ATOM 1711 C C . GLY B 1 42 ? -12.102 -8.125 0.856 1 96.56 42 GLY B C 1
ATOM 1712 O O . GLY B 1 42 ? -11.172 -7.734 0.147 1 96.56 42 GLY B O 1
ATOM 1713 N N . GLU B 1 43 ? -11.977 -9.109 1.647 1 97.44 43 GLU B N 1
ATOM 1714 C CA . GLU B 1 43 ? -10.688 -9.75 1.875 1 97.44 43 GLU B CA 1
ATOM 1715 C C . GLU B 1 43 ? -10.141 -10.359 0.588 1 97.44 43 GLU B C 1
ATOM 1717 O O . GLU B 1 43 ? -8.977 -10.141 0.235 1 97.44 43 GLU B O 1
ATOM 1722 N N . ASP B 1 44 ? -11.023 -11.094 -0.13 1 96.19 44 ASP B N 1
ATOM 1723 C CA . ASP B 1 44 ? -10.617 -11.703 -1.39 1 96.19 44 ASP B CA 1
ATOM 1724 C C . ASP B 1 44 ? -10.188 -10.648 -2.402 1 96.19 44 ASP B C 1
ATOM 1726 O O . ASP B 1 44 ? -9.164 -10.805 -3.08 1 96.19 44 ASP B O 1
ATOM 1730 N N . MET B 1 45 ? -10.969 -9.555 -2.473 1 95.88 45 MET B N 1
ATOM 1731 C CA . MET B 1 45 ? -10.656 -8.477 -3.402 1 95.88 45 MET B CA 1
ATOM 1732 C C . MET B 1 45 ? -9.289 -7.875 -3.094 1 95.88 45 MET B C 1
ATOM 1734 O O . MET B 1 45 ? -8.492 -7.625 -4.004 1 95.88 45 MET B O 1
ATOM 1738 N N . ALA B 1 46 ? -9.008 -7.688 -1.815 1 97.94 46 ALA B N 1
ATOM 1739 C CA . ALA B 1 46 ? -7.742 -7.102 -1.396 1 97.94 46 ALA B CA 1
ATOM 1740 C C . ALA B 1 46 ? -6.57 -8.016 -1.749 1 97.94 46 ALA B C 1
ATOM 1742 O O . ALA B 1 46 ? -5.586 -7.574 -2.344 1 97.94 46 ALA B O 1
ATOM 1743 N N . PHE B 1 47 ? -6.691 -9.297 -1.438 1 98.31 47 PHE B N 1
ATOM 1744 C CA . PHE B 1 47 ? -5.586 -10.219 -1.662 1 98.31 47 PHE B CA 1
ATOM 1745 C C . PHE B 1 47 ? -5.379 -10.461 -3.152 1 98.31 47 PHE B C 1
ATOM 1747 O O . PHE B 1 47 ? -4.242 -10.586 -3.615 1 98.31 47 PHE B O 1
ATOM 1754 N N . ILE B 1 48 ? -6.418 -10.531 -3.912 1 96.62 48 ILE B N 1
ATOM 1755 C CA . ILE B 1 48 ? -6.297 -10.711 -5.355 1 96.62 48 ILE B CA 1
ATOM 1756 C C . ILE B 1 48 ? -5.59 -9.508 -5.965 1 96.62 48 ILE B C 1
ATOM 1758 O O . ILE B 1 48 ? -4.695 -9.656 -6.801 1 96.62 48 ILE B O 1
ATOM 1762 N N . LYS B 1 49 ? -5.98 -8.344 -5.562 1 96.81 49 LYS B N 1
ATOM 1763 C CA . LYS B 1 49 ? -5.34 -7.129 -6.062 1 96.81 49 LYS B CA 1
ATOM 1764 C C . LYS B 1 49 ? -3.857 -7.102 -5.703 1 96.81 49 LYS B C 1
ATOM 1766 O O . LYS B 1 49 ? -3.021 -6.723 -6.523 1 96.81 49 LYS B O 1
ATOM 1771 N N . LEU B 1 50 ? -3.535 -7.48 -4.461 1 97.88 50 LEU B N 1
ATOM 1772 C CA . LEU B 1 50 ? -2.139 -7.555 -4.043 1 97.88 50 LEU B CA 1
ATOM 1773 C C . LEU B 1 50 ? -1.369 -8.562 -4.895 1 97.88 50 LEU B C 1
ATOM 1775 O O . LEU B 1 50 ? -0.215 -8.32 -5.254 1 97.88 50 LEU B O 1
ATOM 1779 N N . ALA B 1 51 ? -2.018 -9.641 -5.207 1 97.38 51 ALA B N 1
ATOM 1780 C CA . ALA B 1 51 ? -1.398 -10.672 -6.043 1 97.38 51 ALA B CA 1
ATOM 1781 C C . ALA B 1 51 ? -1.159 -10.148 -7.457 1 97.38 51 ALA B C 1
ATOM 1783 O O . ALA B 1 51 ? -0.112 -10.414 -8.055 1 97.38 51 ALA B O 1
ATOM 1784 N N . GLU B 1 52 ? -2.092 -9.445 -7.969 1 96.5 52 GLU B N 1
ATOM 1785 C CA . GLU B 1 52 ? -1.948 -8.852 -9.297 1 96.5 52 GLU B CA 1
ATOM 1786 C C . GLU B 1 52 ? -0.774 -7.879 -9.344 1 96.5 52 GLU B C 1
ATOM 1788 O O . GLU B 1 52 ? 0.02 -7.902 -10.289 1 96.5 52 GLU B O 1
ATOM 1793 N N . PHE B 1 53 ? -0.663 -7.082 -8.32 1 96.5 53 PHE B N 1
ATOM 1794 C CA . PHE B 1 53 ? 0.443 -6.137 -8.25 1 96.5 53 PHE B CA 1
ATOM 1795 C C . PHE B 1 53 ? 1.776 -6.867 -8.141 1 96.5 53 PHE B C 1
ATOM 1797 O O . PHE B 1 53 ? 2.789 -6.406 -8.672 1 96.5 53 PHE B O 1
ATOM 1804 N N . ALA B 1 54 ? 1.765 -7.906 -7.406 1 97.25 54 ALA B N 1
ATOM 1805 C CA . ALA B 1 54 ? 2.977 -8.711 -7.266 1 97.25 54 ALA B CA 1
ATOM 1806 C C . ALA B 1 54 ? 3.443 -9.242 -8.617 1 97.25 54 ALA B C 1
ATOM 1808 O O . ALA B 1 54 ? 4.633 -9.18 -8.938 1 97.25 54 ALA B O 1
ATOM 1809 N N . ARG B 1 55 ? 2.531 -9.68 -9.398 1 96.31 55 ARG B N 1
ATOM 1810 C CA . ARG B 1 55 ? 2.852 -10.195 -10.734 1 96.31 55 ARG B CA 1
ATOM 1811 C C . ARG B 1 55 ? 3.303 -9.07 -11.656 1 96.31 55 ARG B C 1
ATOM 1813 O O . ARG B 1 55 ? 4.227 -9.25 -12.453 1 96.31 55 ARG B O 1
ATOM 1820 N N . GLU B 1 56 ? 2.633 -7.969 -11.539 1 96.12 56 GLU B N 1
ATOM 1821 C CA . GLU B 1 56 ? 2.996 -6.809 -12.352 1 96.12 56 GLU B CA 1
ATOM 1822 C C . GLU B 1 56 ? 4.438 -6.387 -12.094 1 96.12 56 GLU B C 1
ATOM 1824 O O . GLU B 1 56 ? 5.129 -5.926 -13.008 1 96.12 56 GLU B O 1
ATOM 1829 N N . ALA B 1 57 ? 4.871 -6.539 -10.891 1 96.44 57 ALA B N 1
ATOM 1830 C CA . ALA B 1 57 ? 6.23 -6.16 -10.523 1 96.44 57 ALA B CA 1
ATOM 1831 C C . ALA B 1 57 ? 7.258 -7.012 -11.266 1 96.44 57 ALA B C 1
ATOM 1833 O O . ALA B 1 57 ? 8.398 -6.59 -11.453 1 96.44 57 ALA B O 1
ATOM 1834 N N . ASN B 1 58 ? 6.863 -8.18 -11.656 1 97 58 ASN B N 1
ATOM 1835 C CA . ASN B 1 58 ? 7.766 -9.102 -12.336 1 97 58 ASN B CA 1
ATOM 1836 C C . ASN B 1 58 ? 7.395 -9.266 -13.812 1 97 58 ASN B C 1
ATOM 1838 O O . ASN B 1 58 ? 7.84 -10.203 -14.469 1 97 58 ASN B O 1
ATOM 1842 N N . ALA B 1 59 ? 6.559 -8.383 -14.328 1 96.31 59 ALA B N 1
ATOM 1843 C CA . ALA B 1 59 ? 5.969 -8.523 -15.656 1 96.31 59 ALA B CA 1
ATOM 1844 C C . ALA B 1 59 ? 7.047 -8.539 -16.734 1 96.31 59 ALA B C 1
ATOM 1846 O O . ALA B 1 59 ? 6.977 -9.328 -17.688 1 96.31 59 ALA B O 1
ATOM 1847 N N . ASP B 1 60 ? 8.07 -7.641 -16.594 1 96.81 60 ASP B N 1
ATOM 1848 C CA . ASP B 1 60 ? 9.133 -7.57 -17.594 1 96.81 60 ASP B CA 1
ATOM 1849 C C . ASP B 1 60 ? 9.891 -8.891 -17.688 1 96.81 60 ASP B C 1
ATOM 1851 O O . ASP B 1 60 ? 10.156 -9.391 -18.781 1 96.81 60 ASP B O 1
ATOM 1855 N N . ILE B 1 61 ? 10.266 -9.391 -16.547 1 97.62 61 ILE B N 1
ATOM 1856 C CA . ILE B 1 61 ? 10.992 -10.656 -16.5 1 97.62 61 ILE B CA 1
ATOM 1857 C C . ILE B 1 61 ? 10.125 -11.766 -17.078 1 97.62 61 ILE B C 1
ATOM 1859 O O . ILE B 1 61 ? 10.609 -12.625 -17.812 1 97.62 61 ILE B O 1
ATOM 1863 N N . TRP B 1 62 ? 8.867 -11.797 -16.75 1 96.88 62 TRP B N 1
ATOM 1864 C CA . TRP B 1 62 ? 7.914 -12.789 -17.25 1 96.88 62 TRP B CA 1
ATOM 1865 C C . TRP B 1 62 ? 7.816 -12.742 -18.766 1 96.88 62 TRP B C 1
ATOM 1867 O O . TRP B 1 62 ? 7.875 -13.773 -19.438 1 96.88 62 TRP B O 1
ATOM 1877 N N . GLU B 1 63 ? 7.672 -11.555 -19.359 1 96.75 63 GLU B N 1
ATOM 1878 C CA . GLU B 1 63 ? 7.578 -11.367 -20.797 1 96.75 63 GLU B CA 1
ATOM 1879 C C . GLU B 1 63 ? 8.836 -11.867 -21.5 1 96.75 63 GLU B C 1
ATOM 1881 O O . GLU B 1 63 ? 8.758 -12.508 -22.547 1 96.75 63 GLU B O 1
ATOM 1886 N N . GLU B 1 64 ? 9.961 -11.516 -20.953 1 97.44 64 GLU B N 1
ATOM 1887 C CA . GLU B 1 64 ? 11.227 -11.984 -21.516 1 97.44 64 GLU B CA 1
ATOM 1888 C C . GLU B 1 64 ? 11.281 -13.508 -21.562 1 97.44 64 GLU B C 1
ATOM 1890 O O . GLU B 1 64 ? 11.734 -14.086 -22.547 1 97.44 64 GLU B O 1
ATOM 1895 N N . LYS B 1 65 ? 10.844 -14.102 -20.5 1 96.94 65 LYS B N 1
ATOM 1896 C CA . LYS B 1 65 ? 10.852 -15.562 -20.438 1 96.94 65 LYS B CA 1
ATOM 1897 C C . LYS B 1 65 ? 9.875 -16.156 -21.453 1 96.94 65 LYS B C 1
ATOM 1899 O O . LYS B 1 65 ? 10.188 -17.156 -22.094 1 96.94 65 LYS B O 1
ATOM 1904 N N . VAL B 1 66 ? 8.719 -15.609 -21.547 1 96.06 66 VAL B N 1
ATOM 1905 C CA . VAL B 1 66 ? 7.73 -16.078 -22.516 1 96.06 66 VAL B CA 1
ATOM 1906 C C . VAL B 1 66 ? 8.305 -15.992 -23.922 1 96.06 66 VAL B C 1
ATOM 1908 O O . VAL B 1 66 ? 8.242 -16.969 -24.688 1 96.06 66 VAL B O 1
ATOM 1911 N N . ASP B 1 67 ? 8.875 -14.867 -24.266 1 96.94 67 ASP B N 1
ATOM 1912 C CA . ASP B 1 67 ? 9.477 -14.656 -25.578 1 96.94 67 ASP B CA 1
ATOM 1913 C C . ASP B 1 67 ? 10.57 -15.688 -25.844 1 96.94 67 ASP B C 1
ATOM 1915 O O . ASP B 1 67 ? 10.633 -16.266 -26.938 1 96.94 67 ASP B O 1
ATOM 1919 N N . LYS B 1 68 ? 11.422 -15.836 -24.875 1 97.19 68 LYS B N 1
ATOM 1920 C CA . LYS B 1 68 ? 12.516 -16.797 -25 1 97.19 68 LYS B CA 1
ATOM 1921 C C . LYS B 1 68 ? 11.977 -18.203 -25.281 1 97.19 68 LYS B C 1
ATOM 1923 O O . LYS B 1 68 ? 12.523 -18.922 -26.125 1 97.19 68 LYS B O 1
ATOM 1928 N N . TYR B 1 69 ? 10.914 -18.641 -24.594 1 96.12 69 TYR B N 1
ATOM 1929 C CA . TYR B 1 69 ? 10.336 -19.969 -24.781 1 96.12 69 TYR B CA 1
ATOM 1930 C C . TYR B 1 69 ? 9.641 -20.078 -26.125 1 96.12 69 TYR B C 1
ATOM 1932 O O . TYR B 1 69 ? 9.711 -21.125 -26.781 1 96.12 69 TYR B O 1
ATOM 1940 N N . MET B 1 70 ? 9.078 -19.047 -26.547 1 96.19 70 MET B N 1
ATOM 1941 C CA . MET B 1 70 ? 8.406 -19.031 -27.859 1 96.19 70 MET B CA 1
ATOM 1942 C C . MET B 1 70 ? 9.43 -19.094 -28.984 1 96.19 70 MET B C 1
ATOM 1944 O O . MET B 1 70 ? 9.195 -19.734 -30.016 1 96.19 70 MET B O 1
ATOM 1948 N N . ASP B 1 71 ? 10.484 -18.484 -28.812 1 94 71 ASP B N 1
ATOM 1949 C CA . ASP B 1 71 ? 11.578 -18.531 -29.797 1 94 71 ASP B CA 1
ATOM 1950 C C . ASP B 1 71 ? 12.125 -19.953 -29.938 1 94 71 ASP B C 1
ATOM 1952 O O . ASP B 1 71 ? 12.703 -20.297 -30.969 1 94 71 ASP B O 1
ATOM 1956 N N . GLY B 1 72 ? 11.953 -20.719 -28.938 1 93.38 72 GLY B N 1
ATOM 1957 C CA . GLY B 1 72 ? 12.375 -22.109 -28.953 1 93.38 72 GLY B CA 1
ATOM 1958 C C . GLY B 1 72 ? 11.297 -23.062 -29.438 1 93.38 72 GLY B C 1
ATOM 1959 O O . GLY B 1 72 ? 11.258 -24.219 -29.031 1 93.38 72 GLY B O 1
ATOM 1960 N N . ASP B 1 73 ? 10.172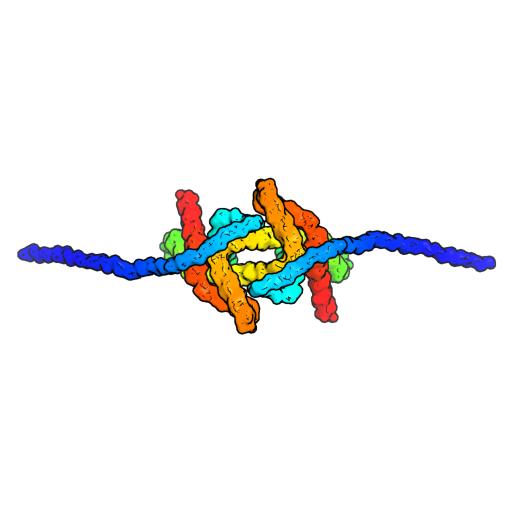 -22.594 -30.047 1 92.19 73 ASP B N 1
ATOM 1961 C CA . ASP B 1 73 ? 9.117 -23.344 -30.719 1 92.19 73 ASP B CA 1
ATOM 1962 C C . ASP B 1 73 ? 8.055 -23.812 -29.734 1 92.19 73 ASP B C 1
ATOM 1964 O O . ASP B 1 73 ? 7.41 -24.844 -29.953 1 92.19 73 ASP B O 1
ATOM 1968 N N . MET B 1 74 ? 8.023 -23.203 -28.609 1 93.81 74 MET B N 1
ATOM 1969 C CA . MET B 1 74 ? 6.961 -23.531 -27.672 1 93.81 74 MET B CA 1
ATOM 1970 C C . MET B 1 74 ? 5.688 -22.75 -27.984 1 93.81 74 MET B C 1
ATOM 1972 O O . MET B 1 74 ? 5.75 -21.578 -28.328 1 93.81 74 MET B O 1
ATOM 1976 N N . LYS B 1 75 ? 4.566 -23.469 -27.906 1 94.88 75 LYS B N 1
ATOM 1977 C CA . LYS B 1 75 ? 3.287 -22.781 -28.094 1 94.88 75 LYS B CA 1
ATOM 1978 C C . LYS B 1 75 ? 3.059 -21.734 -27.016 1 94.88 75 LYS B C 1
ATOM 1980 O O . LYS B 1 75 ? 3.533 -21.875 -25.891 1 94.88 75 LYS B O 1
ATOM 1985 N N . GLU B 1 76 ? 2.332 -20.688 -27.297 1 92.5 76 GLU B N 1
ATOM 1986 C CA . GLU B 1 76 ? 2.141 -19.531 -26.422 1 92.5 76 GLU B CA 1
ATOM 1987 C C . GLU B 1 76 ? 1.596 -19.953 -25.062 1 92.5 76 GLU B C 1
ATOM 1989 O O . GLU B 1 76 ? 2.119 -19.547 -24.031 1 92.5 76 GLU B O 1
ATOM 1994 N N . ASP B 1 77 ? 0.598 -20.828 -25.078 1 91 77 ASP B N 1
ATOM 1995 C CA . ASP B 1 77 ? -0.041 -21.25 -23.844 1 91 77 ASP B CA 1
ATOM 1996 C C . ASP B 1 77 ? 0.941 -22 -22.953 1 91 77 ASP B C 1
ATOM 1998 O O . ASP B 1 77 ? 0.934 -21.828 -21.719 1 91 77 ASP B O 1
ATOM 2002 N N . HIS B 1 78 ? 1.765 -22.797 -23.562 1 94.62 78 HIS B N 1
ATOM 2003 C CA . HIS B 1 78 ? 2.762 -23.562 -22.812 1 94.62 78 HIS B CA 1
ATOM 2004 C C . HIS B 1 78 ? 3.889 -22.656 -22.328 1 94.62 78 HIS B C 1
ATOM 2006 O O . HIS B 1 78 ? 4.395 -22.828 -21.203 1 94.62 78 HIS B O 1
ATOM 2012 N N . ALA B 1 79 ? 4.309 -21.688 -23.188 1 95.81 79 ALA B N 1
ATOM 2013 C CA . ALA B 1 79 ? 5.352 -20.734 -22.812 1 95.81 79 ALA B CA 1
ATOM 2014 C C . ALA B 1 79 ? 4.93 -19.906 -21.594 1 95.81 79 ALA B C 1
ATOM 2016 O O . ALA B 1 79 ? 5.711 -19.734 -20.656 1 95.81 79 ALA B O 1
ATOM 2017 N N . MET B 1 80 ? 3.662 -19.453 -21.594 1 94.5 80 MET B N 1
ATOM 2018 C CA . MET B 1 80 ? 3.117 -18.672 -20.484 1 94.5 80 MET B CA 1
ATOM 2019 C C . MET B 1 80 ? 3.062 -19.5 -19.203 1 94.5 80 MET B C 1
ATOM 2021 O O . MET B 1 80 ? 3.459 -19.016 -18.141 1 94.5 80 MET B O 1
ATOM 2025 N N . SER B 1 81 ? 2.611 -20.703 -19.344 1 94.19 81 SER B N 1
ATOM 2026 C CA . SER B 1 81 ? 2.504 -21.594 -18.188 1 94.19 81 SER B CA 1
ATOM 2027 C C . SER B 1 81 ? 3.873 -21.859 -17.578 1 94.19 81 SER B C 1
ATOM 2029 O O . SER B 1 81 ? 4.02 -21.875 -16.344 1 94.19 81 SER B O 1
ATOM 2031 N N . LYS B 1 82 ? 4.84 -22.094 -18.422 1 95.19 82 LYS B N 1
ATOM 2032 C CA . LYS B 1 82 ? 6.199 -22.359 -17.938 1 95.19 82 LYS B CA 1
ATOM 2033 C C . LYS B 1 82 ? 6.797 -21.125 -17.266 1 95.19 82 LYS B C 1
ATOM 2035 O O . LYS B 1 82 ? 7.453 -21.234 -16.234 1 95.19 82 LYS B O 1
ATOM 2040 N N . ALA B 1 83 ? 6.586 -19.969 -17.859 1 96.56 83 ALA B N 1
ATOM 2041 C CA . ALA B 1 83 ? 7.066 -18.719 -17.266 1 96.56 83 ALA B CA 1
ATOM 2042 C C . ALA B 1 83 ? 6.434 -18.5 -15.898 1 96.56 83 ALA B C 1
ATOM 2044 O O . ALA B 1 83 ? 7.113 -18.094 -14.945 1 96.56 83 ALA B O 1
ATOM 2045 N N . ASN B 1 84 ? 5.125 -18.75 -15.797 1 95.56 84 ASN B N 1
ATOM 2046 C CA . ASN B 1 84 ? 4.414 -18.625 -14.531 1 95.56 84 ASN B CA 1
ATOM 2047 C C . ASN B 1 84 ? 5.016 -19.516 -13.453 1 95.56 84 ASN B C 1
ATOM 2049 O O . ASN B 1 84 ? 5.23 -19.078 -12.32 1 95.56 84 ASN B O 1
ATOM 2053 N N . ARG B 1 85 ? 5.301 -20.719 -13.844 1 95.12 85 ARG B N 1
ATOM 2054 C CA . ARG B 1 85 ? 5.867 -21.672 -12.898 1 95.12 85 ARG B CA 1
ATOM 2055 C C . ARG B 1 85 ? 7.25 -21.219 -12.43 1 95.12 85 ARG B C 1
ATOM 2057 O O . ARG B 1 85 ? 7.574 -21.328 -11.25 1 95.12 85 ARG B O 1
ATOM 2064 N N . LYS B 1 86 ? 8.008 -20.688 -13.312 1 96.19 86 LYS B N 1
ATOM 2065 C CA . LYS B 1 86 ? 9.383 -20.312 -13.016 1 96.19 86 LYS B CA 1
ATOM 2066 C C . LYS B 1 86 ? 9.43 -19.078 -12.109 1 96.19 86 LYS B C 1
ATOM 2068 O O . LYS B 1 86 ? 10.383 -18.891 -11.359 1 96.19 86 LYS B O 1
ATOM 2073 N N . LEU B 1 87 ? 8.422 -18.234 -12.234 1 97.12 87 LEU B N 1
ATOM 2074 C CA . LEU B 1 87 ? 8.453 -16.984 -11.508 1 97.12 87 LEU B CA 1
ATOM 2075 C C . LEU B 1 87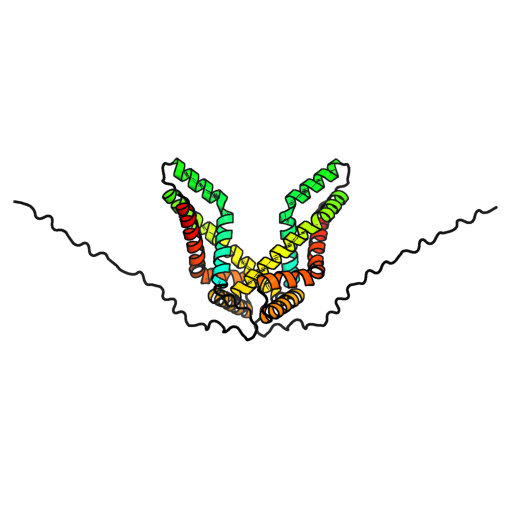 ? 7.562 -17.047 -10.266 1 97.12 87 LEU B C 1
ATOM 2077 O O . LEU B 1 87 ? 7.398 -16.047 -9.562 1 97.12 87 LEU B O 1
ATOM 2081 N N . LYS B 1 88 ? 7.016 -18.125 -9.992 1 96.12 88 LYS B N 1
ATOM 2082 C CA . LYS B 1 88 ? 6.035 -18.234 -8.914 1 96.12 88 LYS B CA 1
ATOM 2083 C C . LYS B 1 88 ? 6.633 -17.797 -7.578 1 96.12 88 LYS B C 1
ATOM 2085 O O . LYS B 1 88 ? 5.988 -17.094 -6.805 1 96.12 88 LYS B O 1
ATOM 2090 N N . ASP B 1 89 ? 7.898 -18.203 -7.258 1 96.25 89 ASP B N 1
ATOM 2091 C CA . ASP B 1 89 ? 8.555 -17.844 -6.004 1 96.25 89 ASP B CA 1
ATOM 2092 C C . ASP B 1 89 ? 8.773 -16.328 -5.914 1 96.25 89 ASP B C 1
ATOM 2094 O O . ASP B 1 89 ? 8.555 -15.734 -4.863 1 96.25 89 ASP B O 1
ATOM 2098 N N . GLU B 1 90 ? 9.219 -15.797 -7.055 1 97.31 90 GLU B N 1
ATOM 2099 C CA . GLU B 1 90 ? 9.43 -14.359 -7.094 1 97.31 90 GLU B CA 1
ATOM 2100 C C . GLU B 1 90 ? 8.117 -13.602 -6.93 1 97.31 90 GLU B C 1
ATOM 2102 O O . GLU B 1 90 ? 8.062 -12.586 -6.234 1 97.31 90 GLU B O 1
ATOM 2107 N N . ASP B 1 91 ? 7.09 -14.094 -7.566 1 97.5 91 ASP B N 1
ATOM 2108 C CA . ASP B 1 91 ? 5.762 -13.5 -7.418 1 97.5 91 ASP B CA 1
ATOM 2109 C C . ASP B 1 91 ? 5.281 -13.578 -5.973 1 97.5 91 ASP B C 1
ATOM 2111 O O . ASP B 1 91 ? 4.715 -12.625 -5.445 1 97.5 91 ASP B O 1
ATOM 2115 N N . MET B 1 92 ? 5.477 -14.703 -5.371 1 97.81 92 MET B N 1
ATOM 2116 C CA . MET B 1 92 ? 5.066 -14.891 -3.982 1 97.81 92 MET B CA 1
ATOM 2117 C C . MET B 1 92 ? 5.824 -13.945 -3.055 1 97.81 92 MET B C 1
ATOM 2119 O O . MET B 1 92 ? 5.234 -13.367 -2.139 1 97.81 92 MET B O 1
ATOM 2123 N N . ASP B 1 93 ? 7.117 -13.781 -3.275 1 97.62 93 ASP B N 1
ATOM 2124 C CA . ASP B 1 93 ? 7.922 -12.867 -2.471 1 97.62 93 ASP B CA 1
ATOM 2125 C C . ASP B 1 93 ? 7.383 -11.438 -2.557 1 97.62 93 ASP B C 1
ATOM 2127 O O . ASP B 1 93 ? 7.285 -10.742 -1.544 1 97.62 93 ASP B O 1
ATOM 2131 N N . GLN B 1 94 ? 7.047 -11.07 -3.807 1 98.12 94 GLN B N 1
ATOM 2132 C CA . GLN B 1 94 ? 6.469 -9.75 -4.004 1 98.12 94 GLN B CA 1
ATOM 2133 C C . GLN B 1 94 ? 5.129 -9.617 -3.283 1 98.12 94 GLN B C 1
ATOM 2135 O O . GLN B 1 94 ? 4.848 -8.594 -2.662 1 98.12 94 GLN B O 1
ATOM 2140 N N . PHE B 1 95 ? 4.336 -10.625 -3.375 1 98.56 95 PHE B N 1
ATOM 2141 C CA . PHE B 1 95 ? 3.021 -10.656 -2.75 1 98.56 95 PHE B CA 1
ATOM 2142 C C . PHE B 1 95 ? 3.139 -10.539 -1.235 1 98.56 95 PHE B C 1
ATOM 2144 O O . PHE B 1 95 ? 2.486 -9.688 -0.622 1 98.56 95 PHE B O 1
ATOM 2151 N N . LEU B 1 96 ? 3.967 -11.305 -0.6 1 98.44 96 LEU B N 1
ATOM 2152 C CA . LEU B 1 96 ? 4.137 -11.312 0.849 1 98.44 96 LEU B CA 1
ATOM 2153 C C . LEU B 1 96 ? 4.758 -10.008 1.332 1 98.44 96 LEU B C 1
ATOM 2155 O O . LEU B 1 96 ? 4.402 -9.5 2.402 1 98.44 96 LEU B O 1
ATOM 2159 N N . SER B 1 97 ? 5.668 -9.453 0.562 1 98 97 SER B N 1
ATOM 2160 C CA . SER B 1 97 ? 6.273 -8.172 0.905 1 98 97 SER B CA 1
ATOM 2161 C C . SER B 1 97 ? 5.234 -7.055 0.919 1 98 97 SER B C 1
ATOM 2163 O O . SER B 1 97 ? 5.215 -6.23 1.836 1 98 97 SER B O 1
ATOM 2165 N N . ARG B 1 98 ? 4.406 -7.043 -0.064 1 97.38 98 ARG B N 1
ATOM 2166 C CA . ARG B 1 98 ? 3.361 -6.027 -0.161 1 97.38 98 ARG B CA 1
ATOM 2167 C C . ARG B 1 98 ? 2.354 -6.168 0.975 1 97.38 98 ARG B C 1
ATOM 2169 O O . ARG B 1 98 ? 1.924 -5.172 1.558 1 97.38 98 ARG B O 1
ATOM 2176 N N . TYR B 1 99 ? 1.979 -7.387 1.253 1 98.75 99 TYR B N 1
ATOM 2177 C CA . TYR B 1 99 ? 1.056 -7.621 2.359 1 98.75 99 TYR B CA 1
ATOM 2178 C C . TYR B 1 99 ? 1.693 -7.242 3.689 1 98.75 99 TYR B C 1
ATOM 2180 O O . TYR B 1 99 ? 1.045 -6.637 4.547 1 98.75 99 TYR B O 1
ATOM 2188 N N . SER B 1 100 ? 2.979 -7.535 3.889 1 98.56 100 SER B N 1
ATOM 2189 C CA . SER B 1 100 ? 3.713 -7.137 5.086 1 98.56 100 SER B CA 1
ATOM 2190 C C . SER B 1 100 ? 3.717 -5.621 5.258 1 98.56 100 SER B C 1
ATOM 2192 O O . SER B 1 100 ? 3.502 -5.117 6.359 1 98.56 100 SER B O 1
ATOM 2194 N N . SER B 1 101 ? 3.941 -4.953 4.168 1 97.56 101 SER B N 1
ATOM 2195 C CA . SER B 1 101 ? 3.939 -3.494 4.207 1 97.56 101 SER B CA 1
ATOM 2196 C C . SER B 1 101 ? 2.566 -2.951 4.582 1 97.56 101 SER B C 1
ATOM 2198 O O . SER B 1 101 ? 2.461 -1.985 5.344 1 97.56 101 SER B O 1
ATOM 2200 N N . LEU B 1 102 ? 1.552 -3.562 4.008 1 98.31 102 LEU B N 1
ATOM 2201 C CA . LEU B 1 102 ? 0.185 -3.16 4.32 1 98.31 102 LEU B CA 1
ATOM 2202 C C . LEU B 1 102 ? -0.105 -3.324 5.809 1 98.31 102 LEU B C 1
ATOM 2204 O O . LEU B 1 102 ? -0.71 -2.447 6.43 1 98.31 102 LEU B O 1
ATOM 2208 N N . ILE B 1 103 ? 0.319 -4.387 6.398 1 98.31 103 ILE B N 1
ATOM 2209 C CA . ILE B 1 103 ? 0.125 -4.652 7.82 1 98.31 103 ILE B CA 1
ATOM 2210 C C . ILE B 1 103 ? 0.907 -3.633 8.648 1 98.31 103 ILE B C 1
ATOM 2212 O O . ILE B 1 103 ? 0.417 -3.143 9.664 1 98.31 103 ILE B O 1
ATOM 2216 N N . GLU B 1 104 ? 2.094 -3.322 8.227 1 97.94 104 GLU B N 1
ATOM 2217 C CA . GLU B 1 104 ? 2.896 -2.322 8.922 1 97.94 104 GLU B CA 1
ATOM 2218 C C . GLU B 1 104 ? 2.182 -0.975 8.969 1 97.94 104 GLU B C 1
ATOM 2220 O O . GLU B 1 104 ? 2.133 -0.329 10.016 1 97.94 104 GLU B O 1
ATOM 2225 N N . TYR B 1 105 ? 1.621 -0.559 7.82 1 98 105 TYR B N 1
ATOM 2226 C CA . TYR B 1 105 ? 0.846 0.676 7.781 1 98 105 TYR B CA 1
ATOM 2227 C C . TYR B 1 105 ? -0.335 0.606 8.742 1 98 105 TYR B C 1
ATOM 2229 O O . TYR B 1 105 ? -0.634 1.579 9.438 1 98 105 TYR B O 1
ATOM 2237 N N . LEU B 1 106 ? -0.985 -0.525 8.711 1 97.44 106 LEU B N 1
ATOM 2238 C CA . LEU B 1 106 ? -2.148 -0.708 9.57 1 97.44 106 LEU B CA 1
ATOM 2239 C C . LEU B 1 106 ? -1.771 -0.534 11.039 1 97.44 106 LEU B C 1
ATOM 2241 O O . LEU B 1 106 ? -2.459 0.172 11.781 1 97.44 106 LEU B O 1
ATOM 2245 N N . LEU B 1 107 ? -0.692 -1.104 11.461 1 97.25 107 LEU B N 1
ATOM 2246 C CA . LEU B 1 107 ? -0.242 -1.016 12.852 1 97.25 107 LEU B CA 1
ATOM 224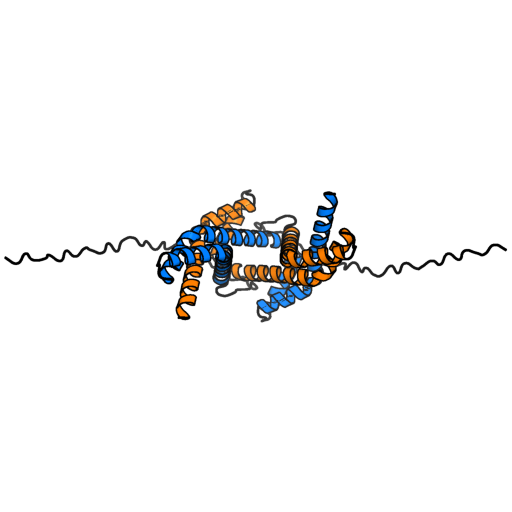7 C C . LEU B 1 107 ? 0.171 0.411 13.195 1 97.25 107 LEU B C 1
ATOM 2249 O O . LEU B 1 107 ? -0.114 0.895 14.289 1 97.25 107 LEU B O 1
ATOM 2253 N N . GLN B 1 108 ? 0.771 1.065 12.289 1 97.31 108 GLN B N 1
ATOM 2254 C CA . GLN B 1 108 ? 1.248 2.43 12.484 1 97.31 108 GLN B CA 1
ATOM 2255 C C . GLN B 1 108 ? 0.082 3.406 12.609 1 97.31 108 GLN B C 1
ATOM 2257 O O . GLN B 1 108 ? 0.133 4.34 13.414 1 97.31 108 GLN B O 1
ATOM 2262 N N . LEU B 1 109 ? -0.991 3.131 11.898 1 97.38 109 LEU B N 1
ATOM 2263 C CA . LEU B 1 109 ? -2.08 4.098 11.789 1 97.38 109 LEU B CA 1
ATOM 2264 C C . LEU B 1 109 ? -3.162 3.812 12.828 1 97.38 109 LEU B C 1
ATOM 2266 O O . LEU B 1 109 ? -3.984 4.684 13.125 1 97.38 109 LEU B O 1
ATOM 2270 N N . GLN B 1 110 ? -3.23 2.611 13.312 1 94.56 110 GLN B N 1
ATOM 2271 C CA . GLN B 1 110 ? -4.398 2.117 14.039 1 94.56 110 GLN B CA 1
ATOM 2272 C C . GLN B 1 110 ? -4.723 3.012 15.234 1 94.56 110 GLN B C 1
ATOM 2274 O O . GLN B 1 110 ? -5.887 3.145 15.617 1 94.56 110 GLN B O 1
ATOM 2279 N N . ASN B 1 111 ? -3.732 3.729 15.859 1 92.81 111 ASN B N 1
ATOM 2280 C CA . ASN B 1 111 ? -3.982 4.59 17.016 1 92.81 111 ASN B CA 1
ATOM 2281 C C . ASN B 1 111 ? -3.713 6.059 16.688 1 92.81 111 ASN B C 1
ATOM 2283 O O . ASN B 1 111 ? -3.59 6.887 17.578 1 92.81 111 ASN B O 1
ATOM 2287 N N . GLY B 1 112 ? -3.58 6.277 15.383 1 95.88 112 GLY B N 1
ATOM 2288 C CA . GLY B 1 112 ? -3.314 7.641 14.953 1 95.88 112 GLY B CA 1
ATOM 2289 C C . GLY B 1 112 ? -4.504 8.562 15.133 1 95.88 112 GLY B C 1
ATOM 2290 O O . GLY B 1 112 ? -5.648 8.164 14.906 1 95.88 112 GLY B O 1
ATOM 2291 N N . LYS B 1 113 ? -4.219 9.766 15.516 1 96.31 113 LYS B N 1
ATOM 2292 C CA . LYS B 1 113 ? -5.281 10.734 15.766 1 96.31 113 LYS B CA 1
ATOM 2293 C C . LYS B 1 113 ? -5.93 11.188 14.461 1 96.31 113 LYS B C 1
ATOM 2295 O O . LYS B 1 113 ? -7.152 11.164 14.328 1 96.31 113 LYS B O 1
ATOM 2300 N N . LEU B 1 114 ? -5.117 11.633 13.523 1 97.81 114 LEU B N 1
ATOM 2301 C CA . LEU B 1 114 ? -5.648 12.117 12.258 1 97.81 114 LEU B CA 1
ATOM 2302 C C . LEU B 1 114 ? -6.32 10.984 11.484 1 97.81 114 LEU B C 1
ATOM 2304 O O . LEU B 1 114 ? -7.434 11.148 10.984 1 97.81 114 LEU B O 1
ATOM 2308 N N . HIS B 1 115 ? -5.668 9.898 11.414 1 98.06 115 HIS B N 1
ATOM 2309 C CA . HIS B 1 115 ? -6.266 8.734 10.758 1 98.06 115 HIS B CA 1
ATOM 2310 C C . HIS B 1 115 ? -7.57 8.336 11.43 1 98.06 115 HIS B C 1
ATOM 2312 O O . HIS B 1 115 ? -8.539 7.969 10.758 1 98.06 115 HIS B O 1
ATOM 2318 N N . GLY B 1 116 ? -7.594 8.359 12.742 1 97.38 116 GLY B N 1
ATOM 2319 C CA . GLY B 1 116 ? -8.82 8.07 13.469 1 97.38 116 GLY B CA 1
ATOM 2320 C C . GLY B 1 1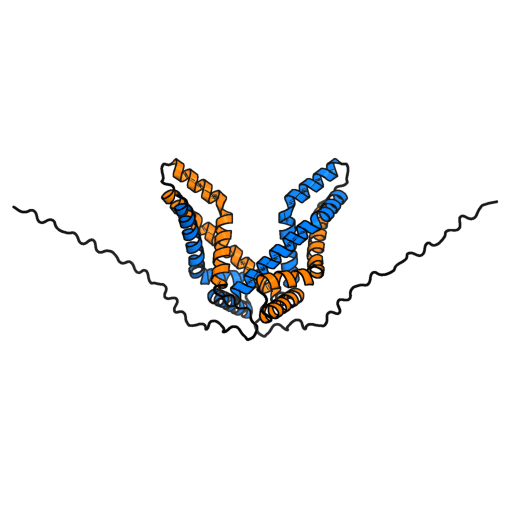16 ? -9.969 8.977 13.086 1 97.38 116 GLY B C 1
ATOM 2321 O O . GLY B 1 116 ? -11.109 8.516 12.938 1 97.38 116 GLY B O 1
ATOM 2322 N N . LYS B 1 117 ? -9.68 10.227 12.898 1 97.75 117 LYS B N 1
ATOM 2323 C CA . LYS B 1 117 ? -10.703 11.18 12.469 1 97.75 117 LYS B CA 1
ATOM 2324 C C . LYS B 1 117 ? -11.203 10.844 11.062 1 97.75 117 LYS B C 1
ATOM 2326 O O . LYS B 1 117 ? -12.406 10.875 10.805 1 97.75 117 LYS B O 1
ATOM 2331 N N . VAL B 1 118 ? -10.312 10.516 10.188 1 98.31 118 VAL B N 1
ATOM 2332 C CA . VAL B 1 118 ? -10.656 10.156 8.812 1 98.31 118 VAL B CA 1
ATOM 2333 C C . VAL B 1 118 ? -11.547 8.922 8.812 1 98.31 118 VAL B C 1
ATOM 2335 O O . VAL B 1 118 ? -12.617 8.914 8.203 1 98.31 118 VAL B O 1
ATOM 2338 N N . MET B 1 119 ? -11.148 7.953 9.578 1 97.56 119 MET B N 1
ATOM 2339 C CA . MET B 1 119 ? -11.898 6.699 9.625 1 97.56 119 MET B CA 1
ATOM 2340 C C . MET B 1 119 ? -13.273 6.906 10.25 1 97.56 119 MET B C 1
ATOM 2342 O O . MET B 1 119 ? -14.25 6.293 9.812 1 97.56 119 MET B O 1
ATOM 2346 N N . LYS B 1 120 ? -13.312 7.68 11.297 1 97.25 120 LYS B N 1
ATOM 2347 C CA . LYS B 1 120 ? -14.594 7.984 11.922 1 97.25 120 LYS B CA 1
ATOM 2348 C C . LYS B 1 120 ? -15.555 8.633 10.93 1 97.25 120 LYS B C 1
ATOM 2350 O O . LYS B 1 120 ? -16.719 8.258 10.852 1 97.25 120 LYS B O 1
ATOM 2355 N N . MET B 1 121 ? -15.039 9.57 10.172 1 97.94 121 MET B N 1
ATOM 2356 C CA . MET B 1 121 ? -15.891 10.234 9.18 1 97.94 121 MET B CA 1
ATOM 2357 C C . MET B 1 121 ? -16.344 9.258 8.109 1 97.94 121 MET B C 1
ATOM 2359 O O . MET B 1 121 ? -17.516 9.25 7.73 1 97.94 121 MET B O 1
ATOM 2363 N N . ILE B 1 122 ? -15.5 8.43 7.629 1 98.31 122 ILE B N 1
ATOM 2364 C CA . ILE B 1 122 ? -15.852 7.434 6.621 1 98.31 122 ILE B CA 1
ATOM 2365 C C . ILE B 1 122 ? -16.953 6.527 7.152 1 98.31 122 ILE B C 1
ATOM 2367 O O . ILE B 1 122 ? -17.953 6.285 6.469 1 98.31 122 ILE B O 1
ATOM 2371 N N . THR B 1 123 ? -16.75 6.098 8.383 1 97.25 123 THR B N 1
ATOM 2372 C CA . THR B 1 123 ? -17.719 5.207 9.008 1 97.25 123 THR B CA 1
ATOM 2373 C C . THR B 1 123 ? -19.078 5.887 9.109 1 97.25 123 THR B C 1
ATOM 2375 O O . THR B 1 123 ? -20.109 5.281 8.797 1 97.25 123 THR B O 1
ATOM 2378 N N . GLU B 1 124 ? -19.078 7.113 9.539 1 97.38 124 GLU B N 1
ATOM 2379 C CA . GLU B 1 124 ? -20.328 7.871 9.656 1 97.38 124 GLU B CA 1
ATOM 2380 C C . GLU B 1 124 ? -21 8.023 8.305 1 97.38 124 GLU B C 1
ATOM 2382 O O . GLU B 1 124 ? -22.219 7.809 8.18 1 97.38 124 GLU B O 1
ATOM 2387 N N . LEU B 1 125 ? -20.297 8.352 7.25 1 98 125 LEU B N 1
ATOM 2388 C CA . LEU B 1 125 ? -20.859 8.555 5.914 1 98 125 LEU B CA 1
ATOM 2389 C C . LEU B 1 125 ? -21.406 7.254 5.352 1 98 125 LEU B C 1
ATOM 2391 O O . LEU B 1 125 ? -22.484 7.25 4.738 1 98 125 LEU B O 1
ATOM 2395 N N . VAL B 1 126 ? -20.734 6.215 5.605 1 97 126 VAL B N 1
ATOM 2396 C CA . VAL B 1 126 ? -21.172 4.918 5.105 1 97 126 VAL B CA 1
ATOM 2397 C C . VAL B 1 126 ? -22.438 4.477 5.852 1 97 126 VAL B C 1
ATOM 2399 O O . VAL B 1 126 ? -23.375 3.971 5.242 1 97 126 VAL B O 1
ATOM 2402 N N . ASN B 1 127 ? -22.406 4.637 7.156 1 94.94 127 ASN B N 1
ATOM 2403 C CA . ASN B 1 127 ? -23.578 4.289 7.953 1 94.94 127 ASN B CA 1
ATOM 2404 C C . ASN B 1 127 ? -24.797 5.129 7.562 1 94.94 127 ASN B C 1
ATOM 2406 O O . ASN B 1 127 ? -25.938 4.699 7.734 1 94.94 127 ASN B O 1
ATOM 2410 N N . ASP B 1 128 ? -24.547 6.238 6.992 1 95.94 128 ASP B N 1
ATOM 2411 C CA . ASP B 1 128 ? -25.609 7.109 6.496 1 95.94 128 ASP B CA 1
ATOM 2412 C C . ASP B 1 128 ? -26.016 6.723 5.074 1 95.94 128 ASP B C 1
ATOM 2414 O O . ASP B 1 128 ? -26.844 7.398 4.453 1 95.94 128 ASP B O 1
ATOM 2418 N N . GLY B 1 129 ? -25.422 5.75 4.484 1 95.38 129 GLY B N 1
ATOM 2419 C CA . GLY B 1 129 ? -25.875 5.203 3.217 1 95.38 129 GLY B CA 1
ATOM 2420 C C . GLY B 1 129 ? -24.953 5.539 2.057 1 95.38 129 GLY B C 1
ATOM 2421 O O . GLY B 1 129 ? -25.234 5.184 0.911 1 95.38 129 GLY B O 1
ATOM 2422 N N . MET B 1 130 ? -23.859 6.215 2.342 1 97 130 MET B N 1
ATOM 2423 C CA . MET B 1 130 ? -22.938 6.562 1.265 1 97 130 MET B CA 1
ATOM 2424 C C . MET B 1 130 ? -22.062 5.375 0.903 1 97 130 MET B C 1
ATOM 2426 O O . MET B 1 130 ? -21.625 4.621 1.78 1 97 130 MET B O 1
ATOM 2430 N N . ASP B 1 131 ? -21.797 5.262 -0.38 1 96.75 131 ASP B N 1
ATOM 2431 C CA . ASP B 1 131 ? -20.828 4.273 -0.858 1 96.75 131 ASP B CA 1
ATOM 2432 C C . ASP B 1 131 ? -19.453 4.52 -0.255 1 96.75 131 ASP B C 1
ATOM 2434 O O . ASP B 1 131 ? -19.016 5.664 -0.117 1 96.75 131 ASP B O 1
ATOM 2438 N N . HIS B 1 132 ? -18.781 3.418 0.1 1 96.25 132 HIS B N 1
ATOM 2439 C CA . HIS B 1 132 ? -17.547 3.576 0.854 1 96.25 132 HIS B CA 1
ATOM 2440 C C . HIS B 1 132 ? -16.484 4.301 0.028 1 96.25 132 HIS B C 1
ATOM 2442 O O . HIS B 1 132 ? -15.695 5.074 0.568 1 96.25 132 HIS B O 1
ATOM 2448 N N . GLU B 1 133 ? -16.422 4.066 -1.309 1 96.94 133 GLU B N 1
ATOM 2449 C CA . GLU B 1 133 ? -15.445 4.754 -2.145 1 96.94 133 GLU B CA 1
ATOM 2450 C C . GLU B 1 133 ? -15.664 6.262 -2.133 1 96.94 133 GLU B C 1
ATOM 2452 O O . GLU B 1 133 ? -14.711 7.035 -2.016 1 96.94 133 GLU B O 1
ATOM 2457 N N . LYS B 1 134 ? -16.875 6.637 -2.23 1 97.94 134 LYS B N 1
ATOM 2458 C CA . LYS B 1 134 ? -17.219 8.047 -2.174 1 97.94 134 LYS B CA 1
ATOM 2459 C C . LYS B 1 134 ? -16.953 8.633 -0.789 1 97.94 134 LYS B C 1
ATOM 2461 O O . LYS B 1 134 ? -16.484 9.758 -0.665 1 97.94 134 LYS B O 1
ATOM 2466 N N . ALA B 1 135 ? -17.281 7.902 0.26 1 98.56 135 ALA B N 1
ATOM 2467 C CA . ALA B 1 135 ? -17.031 8.32 1.635 1 98.56 135 ALA B CA 1
ATOM 2468 C C . ALA B 1 135 ? -15.547 8.602 1.858 1 98.56 135 ALA B C 1
ATOM 2470 O O . ALA B 1 135 ? -15.188 9.594 2.502 1 98.56 135 ALA B O 1
ATOM 2471 N N . ILE B 1 136 ? -14.656 7.738 1.293 1 98.62 136 ILE B N 1
ATOM 2472 C CA . ILE B 1 136 ? -13.211 7.902 1.413 1 98.62 136 ILE B CA 1
ATOM 2473 C C . ILE B 1 136 ? -12.789 9.219 0.764 1 98.62 136 ILE B C 1
ATOM 2475 O O . ILE B 1 136 ? -12.055 10.008 1.366 1 98.62 136 ILE B O 1
ATOM 2479 N N . LYS B 1 137 ? -13.32 9.469 -0.397 1 98.19 137 LYS B N 1
ATOM 2480 C CA . LYS B 1 137 ? -12.969 10.68 -1.131 1 98.19 137 LYS B CA 1
ATOM 2481 C C . LYS B 1 137 ? -13.391 11.93 -0.365 1 98.19 137 LYS B C 1
ATOM 2483 O O . LYS B 1 137 ? -12.617 12.883 -0.25 1 98.19 137 LYS B O 1
ATOM 2488 N N . VAL B 1 138 ? -14.57 11.906 0.196 1 98.5 138 VAL B N 1
ATOM 2489 C CA . VAL B 1 138 ? -15.102 13.047 0.935 1 98.5 138 VAL B CA 1
ATOM 2490 C C . VAL B 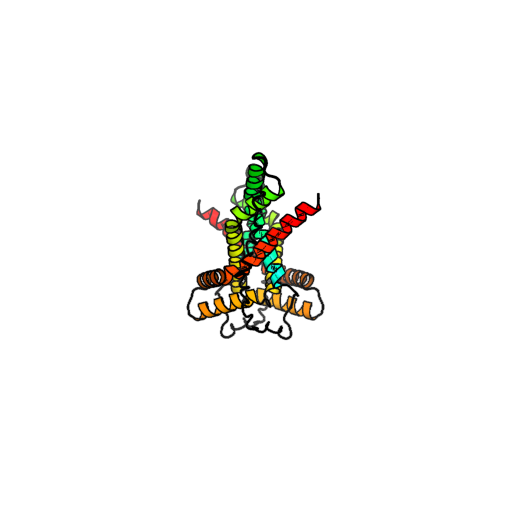1 138 ? -14.273 13.281 2.195 1 98.5 138 VAL B C 1
ATOM 2492 O O . VAL B 1 138 ? -13.891 14.414 2.494 1 98.5 138 VAL B O 1
ATOM 2495 N N . ALA B 1 139 ? -13.969 12.227 2.908 1 98.62 139 ALA B N 1
ATOM 2496 C CA . ALA B 1 139 ? -13.203 12.336 4.145 1 98.62 139 ALA B CA 1
ATOM 2497 C C . ALA B 1 139 ? -11.797 12.867 3.869 1 98.62 139 ALA B C 1
ATOM 2499 O O . ALA B 1 139 ? -11.32 13.766 4.57 1 98.62 139 ALA B O 1
ATOM 2500 N N . ILE B 1 140 ? -11.156 12.328 2.854 1 98.38 140 ILE B N 1
ATOM 2501 C CA . ILE B 1 140 ? -9.789 12.719 2.527 1 98.38 140 ILE B CA 1
ATOM 2502 C C . ILE B 1 140 ? -9.758 14.188 2.113 1 98.38 140 ILE B C 1
ATOM 2504 O O . ILE B 1 140 ? -8.859 14.938 2.51 1 98.38 140 ILE B O 1
ATOM 2508 N N . ARG B 1 141 ? -10.734 14.609 1.357 1 97.06 141 ARG B N 1
ATOM 2509 C CA . ARG B 1 141 ? -10.82 16.016 0.953 1 97.06 141 ARG B CA 1
ATOM 2510 C C . ARG B 1 141 ? -10.977 16.922 2.166 1 97.06 141 ARG B C 1
ATOM 2512 O O . ARG B 1 141 ? -10.367 18 2.227 1 97.06 141 ARG B O 1
ATOM 2519 N N . LYS B 1 142 ? -11.734 16.531 3.082 1 98.12 142 LYS B N 1
ATOM 2520 C CA . LYS B 1 142 ? -11.977 17.312 4.289 1 98.12 142 LYS B CA 1
ATOM 2521 C C . LYS B 1 142 ? -10.688 17.516 5.078 1 98.12 142 LYS B C 1
ATOM 2523 O O . LYS B 1 142 ? -10.445 18.609 5.609 1 98.12 142 LYS B O 1
ATOM 2528 N N . TYR B 1 143 ? -9.875 16.5 5.152 1 97.81 143 TYR B N 1
ATOM 2529 C CA . TYR B 1 143 ? -8.711 16.547 6.027 1 97.81 143 TYR B CA 1
ATOM 2530 C C . TYR B 1 143 ? -7.438 16.828 5.234 1 97.81 143 TYR B C 1
ATOM 2532 O O . TYR B 1 143 ? -6.328 16.703 5.762 1 97.81 143 TYR B O 1
ATOM 2540 N N . GLU B 1 144 ? -7.586 17.156 3.982 1 97.5 144 GLU B N 1
ATOM 2541 C CA . GLU B 1 144 ? -6.477 17.438 3.076 1 97.5 144 GLU B CA 1
ATOM 2542 C C . GLU B 1 144 ? -5.539 18.484 3.66 1 97.5 144 GLU B C 1
ATOM 2544 O O . GLU B 1 144 ? -4.32 18.328 3.635 1 97.5 144 GLU B O 1
ATOM 2549 N N . PRO B 1 145 ? -5.98 19.562 4.27 1 96.5 145 PRO B N 1
ATOM 2550 C CA . PRO B 1 145 ? -5.07 20.578 4.797 1 96.5 145 PRO B CA 1
ATOM 2551 C C . PRO B 1 145 ? -4.152 20.047 5.895 1 96.5 145 PRO B C 1
ATOM 2553 O O . PRO B 1 145 ? -2.994 20.453 5.992 1 96.5 145 PRO B O 1
ATOM 2556 N N . MET B 1 146 ? -4.672 19.141 6.688 1 95.94 146 MET B N 1
ATOM 2557 C CA . MET B 1 146 ? -3.855 18.547 7.742 1 95.94 146 MET B CA 1
ATOM 2558 C C . MET B 1 146 ? -2.857 17.547 7.164 1 95.94 146 MET B C 1
ATOM 2560 O O . MET B 1 146 ? -1.723 17.453 7.637 1 95.94 146 MET B O 1
ATOM 2564 N N . LEU B 1 147 ? -3.262 16.859 6.148 1 97.31 147 LEU B N 1
ATOM 2565 C CA . LEU B 1 147 ? -2.41 15.875 5.484 1 97.31 147 LEU B CA 1
ATOM 2566 C C . LEU B 1 147 ? -1.278 16.562 4.727 1 97.31 147 LEU B C 1
ATOM 2568 O O . LEU B 1 147 ? -0.186 16 4.598 1 97.31 147 LEU B O 1
ATOM 2572 N N . GLU B 1 148 ? -1.509 17.75 4.289 1 96.12 148 GLU B N 1
ATOM 2573 C CA . GLU B 1 148 ? -0.541 18.516 3.51 1 96.12 148 GLU B CA 1
ATOM 2574 C C . GLU B 1 148 ? 0.731 18.781 4.312 1 96.12 148 GLU B C 1
ATOM 2576 O O . GLU B 1 148 ? 1.823 18.859 3.746 1 96.12 148 GLU B O 1
ATOM 2581 N N . SER B 1 149 ? 0.627 18.922 5.598 1 95.25 149 SER B N 1
ATOM 2582 C CA . SER B 1 149 ? 1.788 19.188 6.441 1 95.25 149 SER B CA 1
ATOM 2583 C C . SER B 1 149 ? 2.818 18.062 6.332 1 95.25 149 SER B C 1
ATOM 2585 O O . SER B 1 149 ? 4.023 18.312 6.449 1 95.25 149 SER B O 1
ATOM 2587 N N . PHE B 1 150 ? 2.412 16.844 6.109 1 94.69 150 PHE B N 1
ATOM 2588 C CA . PHE B 1 150 ? 3.322 15.719 5.977 1 94.69 150 PHE B CA 1
ATOM 2589 C C . PHE B 1 150 ? 4.082 15.789 4.656 1 94.69 150 PHE B C 1
ATOM 2591 O O . PHE B 1 150 ? 5.254 15.406 4.59 1 94.69 150 PHE B O 1
ATOM 2598 N N . LEU B 1 151 ? 3.414 16.219 3.664 1 94.62 151 LEU B N 1
ATOM 2599 C CA . LEU B 1 151 ? 4.09 16.422 2.389 1 94.62 151 LEU B CA 1
ATOM 2600 C C . LEU B 1 151 ? 5.152 17.5 2.502 1 94.62 151 LEU B C 1
ATOM 2602 O O . LEU B 1 151 ? 6.262 17.359 1.991 1 94.62 151 LEU B O 1
ATOM 2606 N N . ASP B 1 152 ? 4.805 18.578 3.205 1 93.25 152 ASP B N 1
ATOM 2607 C CA . ASP B 1 152 ? 5.75 19.672 3.416 1 93.25 152 ASP B CA 1
ATOM 2608 C C . ASP B 1 152 ? 6.988 19.188 4.168 1 93.25 152 ASP B C 1
ATOM 2610 O O . ASP B 1 152 ? 8.109 19.562 3.838 1 93.25 152 ASP B O 1
ATOM 2614 N N . GLU B 1 153 ? 6.738 18.375 5.086 1 90.69 153 GLU B N 1
ATOM 2615 C CA . GLU B 1 153 ? 7.848 17.812 5.855 1 90.69 153 GLU B CA 1
ATOM 2616 C C . GLU B 1 153 ? 8.75 16.969 4.973 1 90.69 153 GLU B C 1
ATOM 2618 O O . GLU B 1 153 ? 9.977 17.016 5.098 1 90.69 153 GLU B O 1
ATOM 2623 N N . ALA B 1 154 ? 8.203 16.188 4.148 1 88.88 154 ALA B N 1
ATOM 2624 C CA . ALA B 1 154 ? 8.969 15.336 3.24 1 88.88 154 ALA B CA 1
ATOM 2625 C C . ALA B 1 154 ? 9.797 16.172 2.27 1 88.88 154 ALA B C 1
ATOM 2627 O O . ALA B 1 154 ? 10.914 15.797 1.901 1 88.88 154 ALA B O 1
ATOM 2628 N N . ILE B 1 155 ? 9.266 17.281 1.893 1 87.69 155 ILE B N 1
ATOM 2629 C CA . ILE B 1 155 ? 9.953 18.188 0.981 1 87.69 155 ILE B CA 1
ATOM 2630 C C . ILE B 1 155 ? 11.148 18.828 1.692 1 87.69 155 ILE B C 1
ATOM 2632 O O . ILE B 1 155 ? 12.242 18.906 1.132 1 87.69 155 ILE B O 1
ATOM 2636 N N . ASP B 1 156 ? 10.953 19.188 2.898 1 84.69 156 ASP B N 1
ATOM 2637 C CA . ASP B 1 156 ? 12 19.844 3.684 1 84.69 156 ASP B CA 1
ATOM 2638 C C . ASP B 1 156 ? 13.141 18.859 3.982 1 84.69 156 ASP B C 1
ATOM 2640 O O . ASP B 1 156 ? 14.312 19.25 3.965 1 84.69 156 ASP B O 1
ATOM 2644 N N . ASP B 1 157 ? 12.883 17.641 4.23 1 80.5 157 ASP B N 1
ATOM 2645 C CA . ASP B 1 157 ? 13.883 16.625 4.535 1 80.5 157 ASP B CA 1
ATOM 2646 C C . ASP B 1 157 ? 14.766 16.344 3.326 1 80.5 157 ASP B C 1
ATOM 2648 O O . ASP B 1 157 ? 15.977 16.141 3.469 1 80.5 157 ASP B O 1
ATOM 2652 N N . GLU B 1 158 ? 14.18 16.344 2.227 1 72.81 158 GLU B N 1
ATOM 2653 C CA . GLU B 1 158 ? 14.945 16.109 1.003 1 72.81 158 GLU B CA 1
ATOM 2654 C C . GLU B 1 158 ? 15.891 17.266 0.708 1 72.81 158 GLU B C 1
ATOM 2656 O O . GLU B 1 158 ? 17.016 17.047 0.259 1 72.81 158 GLU B O 1
ATOM 2661 N N . THR B 1 159 ? 15.438 18.406 0.988 1 70 159 THR B N 1
ATOM 2662 C CA . THR B 1 159 ? 16.266 19.578 0.755 1 70 159 THR B CA 1
ATOM 2663 C C . THR B 1 159 ? 17.422 19.625 1.747 1 70 159 THR B C 1
ATOM 2665 O O . THR B 1 159 ? 18.516 20.094 1.413 1 70 159 THR B O 1
ATOM 2668 N N . ASN B 1 160 ? 17.203 19.141 2.887 1 66.19 160 ASN B N 1
ATOM 2669 C CA . ASN B 1 160 ? 18.234 19.156 3.906 1 66.19 160 ASN B CA 1
ATOM 2670 C C . ASN B 1 160 ? 19.266 18.047 3.666 1 66.19 160 ASN B C 1
ATOM 2672 O O . ASN B 1 160 ? 20.453 18.203 4 1 66.19 160 ASN B O 1
ATOM 2676 N N . ILE B 1 161 ? 18.906 16.938 3.24 1 59.03 161 ILE B N 1
ATOM 2677 C CA . ILE B 1 161 ? 19.859 15.852 2.988 1 59.03 161 ILE B CA 1
ATOM 2678 C C . ILE B 1 161 ? 20.812 16.25 1.86 1 59.03 161 ILE B C 1
ATOM 2680 O O . ILE B 1 161 ? 22 15.953 1.92 1 59.03 161 ILE B O 1
ATOM 2684 N N . ASP B 1 162 ? 20.359 16.797 0.904 1 57.88 162 ASP B N 1
ATOM 2685 C CA . ASP B 1 162 ? 21.219 17.172 -0.21 1 57.88 162 ASP B CA 1
ATOM 2686 C C . ASP B 1 162 ? 22.156 18.312 0.185 1 57.88 162 ASP B C 1
ATOM 2688 O O . ASP B 1 162 ? 23.281 18.422 -0.336 1 57.88 162 ASP B O 1
ATOM 2692 N N . GLY B 1 163 ? 21.828 19.094 1.102 1 50.5 163 GLY B N 1
ATOM 2693 C CA . GLY B 1 163 ? 22.719 20.156 1.545 1 50.5 163 GLY B CA 1
ATOM 2694 C C . GLY B 1 163 ? 23.828 19.656 2.447 1 50.5 163 GLY B C 1
ATOM 2695 O O . GLY B 1 163 ? 24.766 20.391 2.76 1 50.5 163 GLY B O 1
ATOM 2696 N N . SER B 1 164 ? 23.578 18.609 3.16 1 48.75 164 SER B N 1
ATOM 2697 C CA . SER B 1 164 ? 24.641 18.188 4.078 1 48.75 164 SER B CA 1
ATOM 2698 C C . SER B 1 164 ? 25.75 17.469 3.342 1 48.75 164 SER B C 1
ATOM 2700 O O . SER B 1 164 ? 26.812 17.172 3.922 1 48.75 164 SER B O 1
ATOM 2702 N N . GLU B 1 165 ? 25.453 17 2.281 1 43.72 165 GLU B N 1
ATOM 2703 C CA . GLU B 1 165 ? 26.594 16.344 1.635 1 43.72 165 GLU B CA 1
ATOM 2704 C C . GLU B 1 165 ? 27.438 17.344 0.859 1 43.72 165 GLU B C 1
ATOM 2706 O O . GLU B 1 165 ? 28.359 16.969 0.138 1 43.72 165 GLU B O 1
ATOM 2711 N N . SER B 1 166 ? 27.156 18.625 0.942 1 37.94 166 SER B N 1
ATOM 2712 C CA . SER B 1 166 ? 28.219 19.5 0.426 1 37.94 166 SER B CA 1
ATOM 2713 C C . SER B 1 166 ? 29.172 19.938 1.535 1 37.94 166 SER B C 1
ATOM 2715 O O . SER B 1 166 ? 28.734 20.188 2.662 1 37.94 166 SER B O 1
#

Organism: Mytilus edulis (NCBI:txid6550)

Solvent-accessible surface area (backbone atoms only — not comparable to full-atom values): 18672 Å² total; per-residue (Å²): 135,87,78,78,80,78,79,76,77,72,78,76,81,74,68,83,74,71,70,75,68,66,74,66,67,74,63,66,61,70,70,70,55,98,76,53,77,78,47,88,64,16,34,60,53,43,47,34,50,45,24,46,52,17,43,58,72,44,40,70,63,41,51,52,45,24,50,55,34,38,75,71,74,37,55,67,73,57,18,47,52,51,31,49,64,72,38,43,66,60,30,48,52,40,26,53,50,52,52,50,51,51,50,50,44,50,44,20,34,69,67,18,62,69,54,46,52,42,49,50,47,25,41,53,37,32,76,71,69,39,55,63,72,59,21,47,53,54,31,50,60,72,46,39,77,68,54,46,55,36,44,52,50,42,54,52,52,54,58,50,56,61,57,64,75,103,138,84,82,78,81,79,81,79,78,72,78,75,78,75,69,80,71,67,68,77,67,66,72,68,68,72,62,65,59,68,70,70,56,96,78,52,76,80,48,89,64,17,34,59,53,44,48,34,51,45,25,44,50,16,42,58,74,43,39,67,64,40,50,52,44,25,51,54,36,38,76,70,73,37,56,67,72,58,17,48,52,50,31,49,63,72,40,43,66,62,29,48,52,40,28,52,50,51,52,50,51,52,50,51,45,48,47,20,34,72,70,18,63,69,54,44,52,41,50,50,47,26,41,54,38,33,76,71,69,40,54,64,72,58,22,48,53,53,32,49,60,72,45,39,73,69,54,46,54,35,42,52,50,40,53,52,51,54,57,50,55,63,56,64,75,102